Protein AF-A0A7R9W8J2-F1 (afdb_monomer)

Solvent-accessible surface area (backbone atoms only — not comparable to full-atom values): 10456 Å² total; per-residue (Å²): 98,59,66,56,25,46,51,54,30,49,68,62,45,55,100,76,59,58,67,70,60,53,50,55,49,43,51,48,38,52,72,45,57,37,52,52,38,42,35,28,44,70,32,50,86,11,49,34,3,64,68,24,95,75,15,55,94,77,49,44,51,89,66,76,62,33,50,56,48,26,50,46,49,20,50,54,50,25,52,54,49,40,64,76,71,45,79,66,87,65,32,49,33,51,100,87,65,49,71,50,99,61,75,46,85,79,79,80,95,47,70,69,59,51,50,52,50,49,51,53,48,56,60,51,40,51,60,43,46,22,45,50,53,80,52,60,92,42,72,70,41,36,50,52,24,50,51,37,41,52,49,43,53,50,29,19,52,51,20,16,52,52,35,26,52,52,50,21,53,56,41,24,75,74,72,75,48,81,55,85,55,66,67,42,21,50,54,17,20,56,50,23,60,56,107

pLDDT: mean 94.91, std 2.7, range [86.12, 98.38]

InterPro domains:
  IPR024041 Ammonium transporter AmtB-like domain [PF00909] (1-195)
  IPR029020 Ammonium/urea transporter [G3DSA:1.10.3430.10] (1-195)

Structure (mmCIF, N/CA/C/O backbone):
data_AF-A0A7R9W8J2-F1
#
_entry.id   AF-A0A7R9W8J2-F1
#
loop_
_atom_site.group_PDB
_atom_site.id
_atom_site.type_symbol
_atom_site.label_atom_id
_atom_site.label_alt_id
_atom_site.label_comp_id
_atom_site.label_asym_id
_atom_site.label_entity_id
_atom_site.label_seq_id
_atom_site.pdbx_PDB_ins_code
_atom_site.Cartn_x
_atom_site.Cartn_y
_atom_site.Cartn_z
_atom_site.occupancy
_atom_site.B_iso_or_equiv
_atom_site.auth_seq_id
_atom_site.auth_comp_id
_atom_site.auth_asym_id
_atom_site.auth_atom_id
_atom_site.pdbx_PDB_model_num
ATOM 1 N N . PHE A 1 1 ? 9.875 -4.720 -3.178 1.00 90.62 1 PHE A N 1
ATOM 2 C CA . PHE A 1 1 ? 8.628 -5.136 -3.844 1.00 90.62 1 PHE A CA 1
ATOM 3 C C . PHE A 1 1 ? 8.104 -6.456 -3.289 1.00 90.62 1 PHE A C 1
ATOM 5 O O . PHE A 1 1 ? 7.196 -6.378 -2.480 1.00 90.62 1 PHE A O 1
ATOM 12 N N . ALA A 1 2 ? 8.708 -7.623 -3.565 1.00 93.44 2 ALA A N 1
ATOM 13 C CA . ALA A 1 2 ? 8.250 -8.916 -3.008 1.00 93.44 2 ALA A CA 1
ATOM 14 C C . ALA A 1 2 ? 8.054 -8.900 -1.475 1.00 93.44 2 ALA A C 1
ATOM 16 O O . ALA A 1 2 ? 6.981 -9.218 -0.970 1.00 93.44 2 ALA A O 1
ATOM 17 N N . CYS A 1 3 ? 9.069 -8.432 -0.737 1.00 91.69 3 CYS A N 1
ATOM 18 C CA . CYS A 1 3 ? 8.988 -8.288 0.720 1.00 91.69 3 CYS A CA 1
ATOM 19 C C . CYS A 1 3 ? 7.871 -7.317 1.152 1.00 91.69 3 CYS A C 1
ATOM 21 O O . CYS A 1 3 ? 7.126 -7.618 2.080 1.00 91.69 3 CYS A O 1
ATOM 23 N N . ALA A 1 4 ? 7.692 -6.203 0.431 1.00 92.44 4 ALA A N 1
ATOM 24 C CA . ALA A 1 4 ? 6.635 -5.229 0.712 1.00 92.44 4 ALA A CA 1
ATOM 25 C C . ALA A 1 4 ? 5.234 -5.833 0.515 1.00 92.44 4 ALA A C 1
ATOM 27 O O . ALA A 1 4 ? 4.357 -5.648 1.349 1.00 92.44 4 ALA A O 1
ATOM 28 N N . LEU A 1 5 ? 5.035 -6.624 -0.543 1.00 93.62 5 LEU A N 1
ATOM 29 C CA . LEU A 1 5 ? 3.793 -7.368 -0.741 1.00 93.62 5 LEU A CA 1
ATOM 30 C C . LEU A 1 5 ? 3.544 -8.355 0.414 1.00 93.62 5 LEU A C 1
ATOM 32 O O . LEU A 1 5 ? 2.426 -8.445 0.916 1.00 93.62 5 LEU A O 1
ATOM 36 N N . SER A 1 6 ? 4.580 -9.067 0.875 1.00 91.94 6 SER A N 1
ATOM 37 C CA . SER A 1 6 ? 4.429 -10.007 1.995 1.00 91.94 6 SER A CA 1
ATOM 38 C C . SER A 1 6 ? 4.069 -9.312 3.312 1.00 91.94 6 SER A C 1
ATOM 40 O O . SER A 1 6 ? 3.225 -9.810 4.060 1.00 91.94 6 SER A O 1
ATOM 42 N N . SER A 1 7 ? 4.626 -8.123 3.569 1.00 91.94 7 SER A N 1
ATOM 43 C CA . SER A 1 7 ? 4.371 -7.380 4.804 1.00 91.94 7 SER A CA 1
ATOM 44 C C . SER A 1 7 ? 2.971 -6.761 4.869 1.00 91.94 7 SER A C 1
A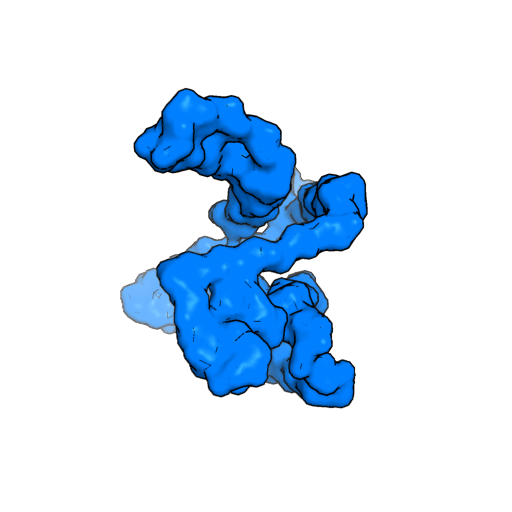TOM 46 O O . SER A 1 7 ? 2.452 -6.601 5.973 1.00 91.94 7 SER A O 1
ATOM 48 N N . ILE A 1 8 ? 2.315 -6.490 3.729 1.00 94.12 8 ILE A N 1
ATOM 49 C CA . ILE A 1 8 ? 0.899 -6.063 3.688 1.00 94.12 8 ILE A CA 1
ATOM 50 C C . ILE A 1 8 ? 0.007 -7.103 4.382 1.00 94.12 8 ILE A C 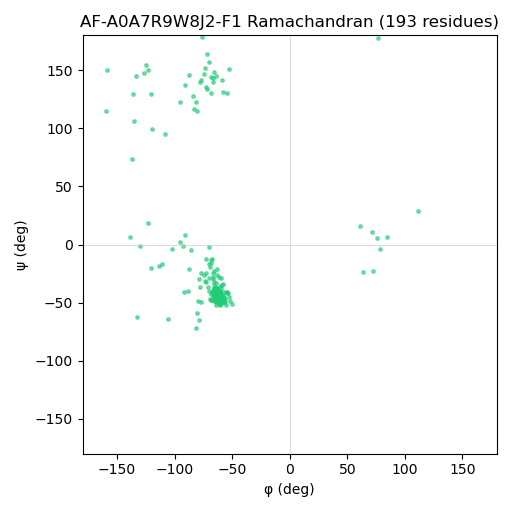1
ATOM 52 O O . ILE A 1 8 ? -0.833 -6.777 5.225 1.00 94.12 8 ILE A O 1
ATOM 56 N N . VAL A 1 9 ? 0.218 -8.383 4.071 1.00 92.06 9 VAL A N 1
ATOM 57 C CA . VAL A 1 9 ? -0.597 -9.469 4.630 1.00 92.06 9 VAL A CA 1
ATOM 58 C C . VAL A 1 9 ? -0.260 -9.724 6.100 1.00 92.06 9 VAL A C 1
ATOM 60 O O . VAL A 1 9 ? -1.159 -10.048 6.876 1.00 92.06 9 VAL A O 1
ATOM 63 N N . ALA A 1 10 ? 0.991 -9.496 6.513 1.00 91.19 10 ALA A N 1
ATOM 64 C CA . ALA A 1 10 ? 1.440 -9.648 7.900 1.00 91.19 10 ALA A CA 1
ATOM 65 C C . ALA A 1 10 ? 0.564 -8.882 8.900 1.00 91.19 10 ALA A C 1
ATOM 67 O O . ALA A 1 10 ? 0.116 -9.452 9.895 1.00 91.19 10 ALA A O 1
ATOM 68 N N . GLY A 1 11 ? 0.276 -7.607 8.617 1.00 88.00 11 GLY A N 1
ATOM 69 C CA . GLY A 1 11 ? -0.548 -6.768 9.494 1.00 88.00 11 GLY A CA 1
ATOM 70 C C . GLY A 1 11 ? -1.997 -7.250 9.596 1.00 88.00 11 GLY A C 1
ATOM 71 O O . GLY A 1 11 ? -2.616 -7.159 10.655 1.00 88.00 11 GLY A O 1
ATOM 72 N N . THR A 1 12 ? -2.520 -7.838 8.519 1.00 90.88 12 THR A N 1
ATOM 73 C CA . THR A 1 12 ? -3.905 -8.329 8.456 1.00 90.88 12 THR A CA 1
ATOM 74 C C . THR A 1 12 ? -4.117 -9.562 9.334 1.00 90.88 12 THR A C 1
ATOM 76 O O . THR A 1 12 ? -5.136 -9.695 10.021 1.00 90.88 12 THR A O 1
ATOM 79 N N . VAL A 1 13 ? -3.128 -10.457 9.344 1.00 92.88 13 VAL A N 1
ATOM 80 C CA . VAL A 1 13 ? -3.182 -11.736 10.066 1.00 92.88 13 VAL A CA 1
ATOM 81 C C . VAL A 1 13 ? -2.537 -11.681 11.454 1.00 92.88 13 VAL A C 1
ATOM 83 O O . VAL A 1 13 ? -2.482 -12.697 12.152 1.00 92.88 13 VAL A O 1
ATOM 86 N N . ALA A 1 14 ? -2.055 -10.504 11.862 1.00 89.94 14 ALA A N 1
ATOM 87 C CA . ALA A 1 14 ? -1.407 -10.286 13.147 1.00 89.94 14 ALA A CA 1
ATOM 88 C C . ALA A 1 14 ? -2.272 -10.771 14.327 1.00 89.94 14 ALA A C 1
ATOM 90 O O . ALA A 1 14 ? -3.507 -10.772 14.261 1.00 89.94 14 ALA A O 1
ATOM 91 N N . GLU A 1 15 ? -1.588 -11.176 15.404 1.00 89.19 15 GLU A N 1
ATOM 92 C CA . GLU A 1 15 ? -2.122 -11.646 16.700 1.00 89.19 15 GLU A CA 1
ATOM 93 C C . GLU A 1 15 ? -2.781 -13.033 16.698 1.00 89.19 15 GLU A C 1
ATOM 95 O O . GLU A 1 15 ? -2.829 -13.673 17.744 1.00 89.19 15 GLU A O 1
ATOM 100 N N . ARG A 1 16 ? -3.258 -13.529 15.549 1.00 91.81 16 ARG A N 1
ATOM 101 C CA . ARG A 1 16 ? -4.026 -14.789 15.484 1.00 91.81 16 ARG A CA 1
ATOM 102 C C . ARG A 1 16 ? -3.553 -15.799 14.436 1.00 91.81 16 ARG A C 1
ATOM 104 O O . ARG A 1 16 ? -4.089 -16.900 14.360 1.00 91.81 16 ARG A O 1
ATOM 111 N N . CYS A 1 17 ? -2.529 -15.467 13.653 1.00 93.00 17 CYS A N 1
ATOM 112 C CA . CYS A 1 17 ? -1.873 -16.410 12.748 1.00 93.00 17 CYS A CA 1
ATOM 113 C C . CYS A 1 17 ? -0.691 -17.113 13.426 1.00 93.00 17 CYS A C 1
ATOM 115 O O . CYS A 1 17 ? 0.129 -16.485 14.097 1.00 93.00 17 CYS A O 1
ATOM 117 N N . LYS A 1 18 ? -0.559 -18.425 13.205 1.00 93.81 18 LYS A N 1
ATOM 118 C CA . LYS A 1 18 ? 0.623 -19.179 13.639 1.00 93.81 18 LYS A CA 1
ATOM 119 C C . LYS A 1 18 ? 1.839 -18.738 12.820 1.00 93.81 18 LYS A C 1
ATOM 121 O O . LYS A 1 18 ? 1.801 -18.788 11.593 1.00 93.81 18 LYS A O 1
ATOM 126 N N . MET A 1 19 ? 2.948 -18.415 13.488 1.00 93.31 19 MET A N 1
ATOM 127 C CA . MET A 1 19 ? 4.183 -17.959 12.828 1.00 93.31 19 MET A CA 1
ATOM 128 C C . MET A 1 19 ? 4.667 -18.923 11.733 1.00 93.31 19 MET A C 1
ATOM 130 O O . MET A 1 19 ? 5.026 -18.494 10.644 1.00 93.31 19 MET A O 1
ATOM 134 N N . GLN A 1 20 ? 4.614 -20.236 11.980 1.00 95.56 20 GLN A N 1
ATOM 135 C CA . GLN A 1 20 ? 5.008 -21.246 10.989 1.00 95.56 20 GLN A CA 1
ATOM 136 C C . GLN A 1 20 ? 4.154 -21.183 9.713 1.00 95.56 20 GLN A C 1
ATOM 138 O O . GLN A 1 20 ? 4.691 -21.268 8.610 1.00 95.56 20 GLN A O 1
ATOM 143 N N . ALA A 1 21 ? 2.839 -20.985 9.852 1.00 92.94 21 ALA A N 1
ATOM 144 C CA . ALA A 1 21 ? 1.939 -20.837 8.712 1.00 92.94 21 ALA A CA 1
ATOM 145 C C . ALA A 1 21 ? 2.242 -19.549 7.935 1.00 92.94 21 ALA A C 1
ATOM 147 O O . ALA A 1 21 ? 2.294 -19.573 6.709 1.00 92.94 21 ALA A O 1
ATOM 148 N N . TYR A 1 22 ? 2.517 -18.450 8.644 1.00 92.56 22 TYR A N 1
ATOM 149 C CA . TYR A 1 22 ? 2.897 -17.180 8.028 1.00 92.56 22 TYR A CA 1
ATOM 150 C C . TYR A 1 22 ? 4.222 -17.270 7.252 1.00 92.56 22 TYR A C 1
ATOM 152 O O . TYR A 1 22 ? 4.321 -16.722 6.154 1.00 92.56 22 TYR A O 1
ATOM 160 N N . LEU A 1 23 ? 5.224 -17.983 7.777 1.00 94.19 23 LEU A N 1
ATOM 161 C CA . LEU A 1 23 ? 6.507 -18.176 7.094 1.00 94.19 23 LEU A CA 1
ATOM 162 C C . LEU A 1 23 ? 6.346 -18.992 5.807 1.00 94.19 23 LEU A C 1
ATOM 164 O O . LEU A 1 23 ? 6.797 -18.546 4.756 1.00 94.19 23 LEU A O 1
ATOM 168 N N . LEU A 1 24 ? 5.647 -20.131 5.863 1.00 94.56 24 LEU A N 1
ATOM 169 C CA . LEU A 1 24 ? 5.368 -20.954 4.678 1.00 94.56 24 LEU A CA 1
ATOM 170 C C . LEU A 1 24 ? 4.581 -20.174 3.621 1.00 94.56 24 LEU A C 1
ATOM 172 O O . LEU A 1 24 ? 4.937 -20.184 2.442 1.00 94.56 24 LEU A O 1
ATOM 176 N N . TYR A 1 25 ? 3.549 -19.452 4.060 1.00 92.56 25 TYR A N 1
ATOM 177 C CA . TYR A 1 25 ? 2.769 -18.565 3.208 1.00 92.56 25 TYR A CA 1
ATOM 178 C C . TYR A 1 25 ? 3.654 -17.508 2.538 1.00 92.56 25 TYR A C 1
ATOM 180 O O . TYR A 1 25 ? 3.612 -17.360 1.322 1.00 92.56 25 TYR A O 1
ATOM 188 N N . SER A 1 26 ? 4.498 -16.814 3.305 1.00 94.25 26 SER A N 1
ATOM 189 C CA . SER A 1 26 ? 5.378 -15.759 2.790 1.00 94.25 26 SER A CA 1
ATOM 190 C C . SER A 1 26 ? 6.406 -16.300 1.796 1.00 94.25 26 SER A C 1
ATOM 192 O O . SER A 1 26 ? 6.676 -15.657 0.784 1.00 94.25 26 SER A O 1
ATOM 194 N N . THR A 1 27 ? 6.950 -17.496 2.037 1.00 95.62 27 THR A N 1
ATOM 195 C CA . THR A 1 27 ? 7.852 -18.167 1.092 1.00 95.62 27 THR A CA 1
ATOM 196 C C . THR A 1 27 ? 7.142 -18.485 -0.220 1.00 95.62 27 THR A C 1
ATOM 198 O O . THR A 1 27 ? 7.670 -18.166 -1.282 1.00 95.62 27 THR A O 1
ATOM 201 N N . PHE A 1 28 ? 5.940 -19.063 -0.170 1.00 95.44 28 PHE A N 1
ATOM 202 C CA . PHE A 1 28 ? 5.167 -19.369 -1.376 1.00 95.44 28 PHE A CA 1
ATOM 203 C C . PHE A 1 28 ? 4.738 -18.099 -2.122 1.00 95.44 28 PHE A C 1
ATOM 205 O O . PHE A 1 28 ? 4.827 -18.012 -3.346 1.00 95.44 28 PHE A O 1
ATOM 212 N N . LEU A 1 29 ? 4.334 -17.078 -1.374 1.00 95.62 29 LEU A N 1
ATOM 213 C CA . LEU A 1 29 ? 3.931 -15.791 -1.908 1.00 95.62 29 LEU A CA 1
ATOM 214 C C . LEU A 1 29 ? 5.074 -15.114 -2.670 1.00 95.62 29 LEU A C 1
ATOM 216 O O . LEU A 1 29 ? 4.905 -14.727 -3.823 1.00 95.62 29 LEU A O 1
ATOM 220 N N . CYS A 1 30 ? 6.248 -15.011 -2.047 1.00 96.19 30 CYS A N 1
ATOM 221 C CA . CYS A 1 30 ? 7.424 -14.389 -2.649 1.00 96.19 30 CYS A CA 1
ATOM 222 C C . CYS A 1 30 ? 8.066 -15.254 -3.743 1.00 96.19 30 CYS A C 1
ATOM 224 O O . CYS A 1 30 ? 8.646 -14.705 -4.675 1.00 96.19 30 CYS A O 1
ATOM 226 N N . GLY A 1 31 ? 7.997 -16.583 -3.621 1.00 96.44 31 GLY A N 1
ATOM 227 C CA . GLY A 1 31 ? 8.648 -17.526 -4.532 1.00 96.44 31 GLY A CA 1
ATOM 228 C C . GLY A 1 31 ? 7.818 -17.912 -5.755 1.00 96.44 31 GLY A C 1
ATOM 229 O O . GLY A 1 31 ? 8.390 -18.349 -6.749 1.00 96.44 31 GLY A O 1
ATOM 230 N N . PHE A 1 32 ? 6.494 -17.747 -5.706 1.00 96.25 32 PHE A N 1
ATOM 231 C CA . PHE A 1 32 ? 5.607 -18.175 -6.787 1.00 96.25 32 PHE A CA 1
ATOM 232 C C . PHE A 1 32 ? 4.583 -17.110 -7.182 1.00 96.25 32 PHE A C 1
ATOM 234 O O . PHE A 1 32 ? 4.625 -16.602 -8.300 1.00 96.25 32 PHE A O 1
ATOM 241 N N . VAL A 1 33 ? 3.698 -16.716 -6.265 1.00 96.44 33 VAL A N 1
ATOM 242 C CA . VAL A 1 33 ? 2.559 -15.839 -6.592 1.00 96.44 33 VAL A CA 1
ATOM 243 C C . VAL A 1 33 ? 3.016 -14.453 -7.059 1.00 96.44 33 VAL A C 1
ATOM 245 O O . VAL A 1 33 ? 2.582 -13.981 -8.108 1.00 96.44 33 VAL A O 1
ATOM 248 N N . TYR A 1 34 ? 3.918 -13.805 -6.316 1.00 97.44 34 TYR A N 1
ATOM 249 C CA . TYR A 1 34 ? 4.439 -12.490 -6.685 1.00 97.44 34 TYR A CA 1
ATOM 250 C C . TYR A 1 34 ? 5.239 -12.519 -7.997 1.00 97.44 34 TYR A C 1
ATOM 252 O O . TYR A 1 34 ? 4.976 -11.664 -8.836 1.00 97.44 34 TYR A O 1
ATOM 260 N N . PRO A 1 35 ? 6.159 -13.475 -8.243 1.00 97.69 35 PRO A N 1
ATOM 261 C CA . PRO A 1 35 ? 6.815 -13.601 -9.543 1.00 97.69 35 PRO A CA 1
ATOM 262 C C . PRO A 1 35 ? 5.843 -13.720 -10.720 1.00 97.69 35 PRO A C 1
ATOM 264 O O . PRO A 1 35 ? 6.069 -13.074 -11.739 1.00 97.69 35 PRO A O 1
ATOM 267 N N . VAL A 1 36 ? 4.746 -14.475 -10.580 1.00 97.62 36 VAL A N 1
ATOM 268 C CA . VAL A 1 36 ? 3.706 -14.572 -11.620 1.00 97.62 36 VAL A CA 1
ATOM 269 C C . VAL A 1 36 ? 3.015 -13.222 -11.832 1.00 97.62 36 VAL A C 1
ATOM 271 O O . VAL A 1 36 ? 2.889 -12.772 -12.971 1.00 97.62 36 VAL A O 1
ATOM 274 N N . ALA A 1 37 ? 2.617 -12.538 -10.756 1.00 97.44 37 ALA A N 1
ATOM 275 C CA . ALA A 1 37 ? 1.996 -11.216 -10.849 1.00 97.44 37 ALA A CA 1
ATOM 276 C C . ALA A 1 37 ? 2.947 -10.177 -11.474 1.00 97.44 37 ALA A C 1
ATOM 278 O O . ALA A 1 37 ? 2.585 -9.491 -12.427 1.00 97.44 37 ALA A O 1
ATOM 279 N N . ALA A 1 38 ? 4.190 -10.103 -10.995 1.00 97.38 38 ALA A N 1
ATOM 280 C CA . ALA A 1 38 ? 5.215 -9.202 -11.510 1.00 97.38 38 ALA A CA 1
ATOM 281 C C . ALA A 1 38 ? 5.536 -9.484 -12.985 1.00 97.38 38 ALA A C 1
ATOM 283 O O . ALA A 1 38 ? 5.648 -8.550 -13.775 1.00 97.38 38 ALA A O 1
ATOM 284 N N . HIS A 1 39 ? 5.637 -10.758 -13.378 1.00 97.44 39 HIS A N 1
ATOM 285 C CA . HIS A 1 39 ? 5.843 -11.144 -14.775 1.00 97.44 39 HIS A CA 1
ATOM 286 C C . HIS A 1 39 ? 4.685 -10.680 -15.659 1.00 97.44 39 HIS A C 1
ATOM 288 O O . HIS A 1 39 ? 4.924 -10.073 -16.698 1.00 97.44 39 HIS A O 1
ATOM 294 N N . SER A 1 40 ? 3.447 -10.875 -15.204 1.00 97.44 40 SER A N 1
ATOM 295 C CA . SER A 1 40 ? 2.239 -10.512 -15.952 1.00 97.44 40 SER A CA 1
ATOM 296 C C . SER A 1 40 ? 2.186 -9.023 -16.310 1.00 97.44 40 SER A C 1
ATOM 298 O O . SER A 1 40 ? 1.805 -8.695 -17.432 1.00 97.44 40 SER A O 1
ATOM 300 N N . PHE A 1 41 ? 2.586 -8.145 -15.381 1.00 97.25 41 PHE A N 1
ATOM 301 C CA . PHE A 1 41 ? 2.553 -6.686 -15.548 1.00 97.25 41 PHE A CA 1
ATOM 302 C C . PHE A 1 41 ? 3.821 -6.101 -16.183 1.00 97.25 41 PHE A C 1
ATOM 304 O O . PHE A 1 41 ? 3.724 -5.183 -16.992 1.00 97.25 41 PHE A O 1
ATOM 311 N N . TRP A 1 42 ? 5.008 -6.590 -15.812 1.00 96.94 42 TRP A N 1
ATOM 312 C CA . TRP A 1 42 ? 6.267 -5.898 -16.120 1.00 96.94 42 TRP A CA 1
ATOM 313 C C . TRP A 1 42 ? 7.188 -6.618 -17.095 1.00 96.94 42 TRP A C 1
ATOM 315 O O . TRP A 1 42 ? 8.082 -5.982 -17.655 1.00 96.94 42 TRP A O 1
ATOM 325 N N . ALA A 1 43 ? 7.022 -7.923 -17.319 1.00 96.38 43 ALA A N 1
ATOM 326 C CA . ALA A 1 43 ? 7.830 -8.604 -18.323 1.00 96.38 43 ALA A CA 1
ATOM 327 C C . ALA A 1 43 ? 7.349 -8.224 -19.728 1.00 96.38 43 ALA A C 1
ATOM 329 O O . ALA A 1 43 ? 6.154 -8.055 -19.949 1.00 96.38 43 ALA A O 1
ATOM 330 N N . TYR A 1 44 ? 8.250 -8.141 -20.707 1.00 95.44 44 TYR A N 1
ATOM 331 C CA . TYR A 1 44 ? 7.863 -7.866 -22.098 1.00 95.44 44 TYR A CA 1
ATOM 332 C C . TYR A 1 44 ? 6.883 -8.910 -22.645 1.00 95.44 44 TYR A C 1
ATOM 334 O O . TYR A 1 44 ? 5.978 -8.577 -23.388 1.00 95.44 44 TYR A O 1
ATOM 342 N N . GLN A 1 45 ? 7.018 -10.164 -22.226 1.00 95.69 45 GLN A N 1
ATOM 343 C CA . GLN A 1 45 ? 6.119 -11.262 -22.577 1.00 95.69 45 GLN A CA 1
ATOM 344 C C . GLN A 1 45 ? 4.960 -11.457 -21.578 1.00 95.69 45 GLN A C 1
ATOM 346 O O . GLN A 1 45 ? 4.262 -12.468 -21.628 1.00 95.69 45 GLN A O 1
ATOM 351 N N . GLY A 1 46 ? 4.784 -10.536 -20.626 1.00 97.06 46 GLY A N 1
ATOM 352 C CA . GLY A 1 46 ? 3.676 -10.550 -19.675 1.00 97.06 46 GL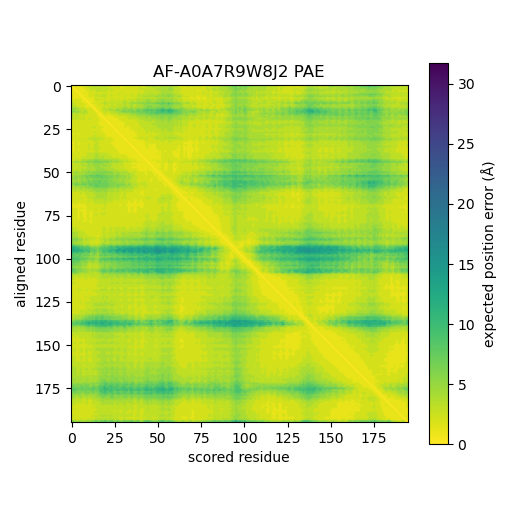Y A CA 1
ATOM 353 C C . GLY A 1 46 ? 2.367 -10.194 -20.369 1.00 97.06 46 GLY A C 1
ATOM 354 O O . GLY A 1 46 ? 2.311 -9.242 -21.143 1.00 97.06 46 GLY A O 1
ATOM 355 N N . PHE A 1 47 ? 1.294 -10.939 -20.116 1.00 96.56 47 PHE A N 1
ATOM 356 C CA . PHE A 1 47 ? 0.030 -10.748 -20.838 1.00 96.56 47 PHE A CA 1
ATOM 357 C C . PHE A 1 47 ? -0.682 -9.419 -20.522 1.00 96.56 47 PHE A C 1
ATOM 359 O O . PHE A 1 47 ? -1.554 -9.027 -21.283 1.00 96.56 47 PHE A O 1
ATOM 366 N N . LEU A 1 48 ? -0.329 -8.709 -19.444 1.00 97.00 48 LEU A N 1
ATOM 367 C CA . LEU A 1 48 ? -0.838 -7.359 -19.146 1.00 97.00 48 LEU A CA 1
ATOM 368 C C . LEU A 1 48 ? 0.173 -6.264 -19.489 1.00 97.00 48 LEU A C 1
ATOM 370 O O . LEU A 1 48 ? -0.130 -5.087 -19.329 1.00 97.00 48 LEU A O 1
ATOM 374 N N . SER A 1 49 ? 1.378 -6.621 -19.921 1.00 96.94 49 SER A N 1
ATOM 375 C CA . SER A 1 49 ? 2.456 -5.659 -20.098 1.00 96.94 49 SER A CA 1
ATOM 376 C C . SER A 1 49 ? 2.227 -4.766 -21.319 1.00 96.94 49 SER A C 1
ATOM 378 O O . SER A 1 49 ? 1.936 -5.278 -22.401 1.00 96.94 49 SER A O 1
ATOM 380 N N . PRO A 1 50 ? 2.440 -3.441 -21.210 1.00 94.88 50 PRO A N 1
ATOM 381 C CA . PRO A 1 50 ? 2.428 -2.537 -22.360 1.00 94.88 50 PRO A CA 1
ATOM 382 C C . PRO A 1 50 ? 3.605 -2.775 -23.313 1.00 94.88 50 PRO A C 1
ATOM 384 O O . PRO A 1 50 ? 3.599 -2.253 -24.423 1.00 94.88 50 PRO A O 1
ATOM 387 N N . GLY A 1 51 ? 4.611 -3.553 -22.896 1.00 94.00 51 GLY A N 1
ATOM 388 C CA . GLY A 1 51 ? 5.711 -3.994 -23.753 1.00 94.00 51 GLY A CA 1
ATOM 389 C C . GLY A 1 51 ? 5.419 -5.271 -24.548 1.00 94.00 51 GLY A C 1
ATOM 390 O O . GLY A 1 51 ? 6.269 -5.673 -25.342 1.00 94.00 51 GLY A O 1
ATOM 391 N N . ASN A 1 52 ? 4.272 -5.923 -24.331 1.00 96.38 52 ASN A N 1
ATOM 392 C CA . ASN A 1 52 ? 3.896 -7.132 -25.060 1.00 96.38 52 ASN A CA 1
ATOM 393 C C . ASN A 1 52 ? 3.403 -6.793 -26.471 1.00 96.38 52 ASN A C 1
ATOM 395 O O . ASN A 1 52 ? 2.716 -5.797 -26.674 1.00 96.38 52 ASN A O 1
ATOM 399 N N . ALA A 1 53 ? 3.765 -7.631 -27.444 1.00 95.50 53 ALA A N 1
ATOM 400 C CA . ALA A 1 53 ? 3.317 -7.507 -28.827 1.00 95.50 53 ALA A CA 1
ATOM 401 C C . ALA A 1 53 ? 1.824 -7.842 -28.999 1.00 95.50 53 ALA A C 1
ATOM 403 O O . ALA A 1 53 ? 1.188 -7.304 -29.900 1.00 95.50 53 ALA A O 1
ATOM 404 N N . ASP A 1 54 ? 1.282 -8.710 -28.140 1.00 95.38 54 ASP A N 1
ATOM 405 C CA . ASP A 1 54 ? -0.132 -9.101 -28.120 1.00 95.38 54 ASP A CA 1
ATOM 406 C C . ASP A 1 54 ? -0.638 -9.140 -26.664 1.00 95.38 54 ASP A C 1
ATOM 408 O O . ASP A 1 54 ? -0.736 -10.208 -26.049 1.00 95.38 54 ASP A O 1
ATOM 412 N N . PRO A 1 55 ? -0.848 -7.967 -26.035 1.00 96.06 55 PRO A N 1
ATOM 413 C CA . PRO A 1 55 ? -1.357 -7.899 -24.674 1.00 96.06 55 PRO A CA 1
ATOM 414 C C . PRO A 1 55 ? -2.824 -8.340 -24.626 1.00 96.06 55 PRO A C 1
ATOM 416 O O . PRO A 1 55 ? -3.574 -8.243 -25.598 1.00 96.06 55 PRO A O 1
ATOM 419 N N . LEU A 1 56 ? -3.267 -8.782 -23.453 1.00 94.56 56 LEU A N 1
ATOM 420 C CA . LEU A 1 56 ? -4.648 -9.168 -23.201 1.00 94.56 56 LEU A CA 1
ATOM 421 C C . LEU A 1 56 ? -5.600 -8.020 -23.577 1.00 94.56 56 LEU A C 1
ATOM 423 O O . LEU A 1 56 ? -5.407 -6.878 -23.173 1.00 94.56 56 LEU A O 1
ATOM 427 N N . PHE A 1 57 ? -6.634 -8.334 -24.359 1.00 95.06 57 PHE A N 1
ATOM 428 C CA . PHE A 1 57 ? -7.580 -7.357 -24.922 1.00 95.06 57 PHE A CA 1
ATOM 429 C C . PHE A 1 57 ? -6.955 -6.302 -25.856 1.00 95.06 57 PHE A C 1
ATOM 431 O O . PHE A 1 57 ? -7.593 -5.292 -26.148 1.00 95.06 57 PHE A O 1
ATOM 438 N N . GLY A 1 58 ? -5.729 -6.518 -26.339 1.00 94.50 58 GLY A N 1
ATOM 439 C CA . GLY A 1 58 ? -5.023 -5.589 -27.221 1.00 94.50 58 GLY A CA 1
ATOM 440 C C . GLY A 1 58 ? -4.546 -4.304 -26.535 1.00 94.50 58 GLY A C 1
ATOM 441 O O . GLY A 1 58 ? -4.127 -3.376 -27.224 1.00 94.50 58 GLY A O 1
ATOM 442 N N . VAL A 1 59 ? -4.594 -4.225 -25.196 1.00 94.94 59 VAL A N 1
ATOM 443 C CA . VAL A 1 59 ? -4.170 -3.049 -24.418 1.00 94.94 59 VAL A CA 1
ATOM 444 C C . VAL A 1 59 ? -3.338 -3.472 -23.208 1.00 94.94 59 VAL A C 1
ATOM 446 O O . VAL A 1 59 ? -3.754 -4.314 -22.419 1.00 94.94 59 VAL A O 1
ATOM 449 N N . GLY A 1 60 ? -2.167 -2.855 -23.029 1.00 95.12 60 GLY A N 1
ATOM 450 C CA . GLY A 1 60 ? -1.319 -3.082 -21.857 1.00 95.12 60 GLY A CA 1
ATOM 451 C C . GLY A 1 60 ? -1.656 -2.173 -20.671 1.00 95.12 60 GLY A C 1
ATOM 452 O O . GLY A 1 60 ? -2.000 -1.003 -20.838 1.00 95.12 60 GLY A O 1
ATOM 453 N N . ALA A 1 61 ? -1.507 -2.703 -19.461 1.00 95.38 61 ALA A N 1
ATOM 454 C CA . ALA A 1 61 ? -1.676 -1.993 -18.202 1.00 95.38 61 ALA A CA 1
ATOM 455 C C . ALA A 1 61 ? -0.393 -1.238 -17.825 1.00 95.38 61 ALA A C 1
ATOM 457 O O . ALA A 1 61 ? 0.651 -1.837 -17.571 1.00 95.38 61 ALA A O 1
ATOM 458 N N . VAL A 1 62 ? -0.467 0.091 -17.754 1.00 94.81 62 VAL A N 1
ATOM 459 C CA . VAL A 1 62 ? 0.667 0.914 -17.318 1.00 94.81 62 VAL A CA 1
ATOM 460 C C . VAL A 1 62 ? 0.748 0.900 -15.798 1.00 94.81 62 VAL A C 1
ATOM 462 O O . VAL A 1 62 ? -0.123 1.437 -15.120 1.00 94.81 62 VAL A O 1
ATOM 465 N N . ASP A 1 63 ? 1.826 0.325 -15.276 1.00 96.19 63 ASP A N 1
ATOM 466 C CA . ASP A 1 63 ? 2.116 0.312 -13.848 1.00 96.19 63 ASP A CA 1
ATOM 467 C C . ASP A 1 63 ? 3.586 0.662 -13.606 1.00 96.19 63 ASP A C 1
ATOM 469 O O . ASP A 1 63 ? 4.482 -0.139 -13.884 1.00 96.19 63 ASP A O 1
ATOM 473 N N . LEU A 1 64 ? 3.830 1.879 -13.110 1.00 95.00 64 LEU A N 1
ATOM 474 C CA . LEU A 1 64 ? 5.180 2.393 -12.886 1.00 95.00 64 LEU A CA 1
ATOM 475 C C . LEU A 1 64 ? 5.886 1.654 -11.749 1.00 95.00 64 LEU A C 1
ATOM 477 O O . LEU A 1 64 ? 7.051 1.309 -11.902 1.00 95.00 64 LEU A O 1
ATOM 481 N N . ALA A 1 65 ? 5.212 1.475 -10.612 1.00 96.44 65 ALA A N 1
ATOM 482 C CA . ALA A 1 65 ? 5.861 1.136 -9.347 1.00 96.44 65 ALA A CA 1
ATOM 483 C C . ALA A 1 65 ? 5.115 0.079 -8.521 1.00 96.44 65 ALA A C 1
ATOM 485 O O . ALA A 1 65 ? 5.534 -0.229 -7.420 1.00 96.44 65 ALA A O 1
ATOM 486 N N . GLY A 1 66 ? 4.058 -0.547 -9.023 1.00 96.25 66 GLY A N 1
ATOM 487 C CA . GLY A 1 66 ? 3.510 -1.779 -8.453 1.00 96.25 66 GLY A CA 1
ATOM 488 C C . GLY A 1 66 ? 2.145 -1.646 -7.805 1.00 96.25 66 GLY A C 1
ATOM 489 O O . GLY A 1 66 ? 1.831 -2.432 -6.906 1.00 96.25 66 GLY A O 1
ATOM 490 N N . SER A 1 67 ? 1.306 -0.715 -8.251 1.00 95.88 67 SER A N 1
ATOM 491 C CA . SER A 1 67 ? -0.073 -0.611 -7.761 1.00 95.88 67 SER A CA 1
ATOM 492 C C . SER A 1 67 ? -0.855 -1.914 -8.003 1.00 95.88 67 SER A C 1
ATOM 494 O O . SER A 1 67 ? -1.617 -2.338 -7.138 1.00 95.88 67 SER A O 1
ATOM 496 N N . GLY A 1 68 ? -0.603 -2.623 -9.106 1.00 96.06 68 GLY A N 1
ATOM 497 C CA . GLY A 1 68 ? -1.136 -3.953 -9.417 1.00 96.06 68 GLY A CA 1
ATOM 498 C C . GLY A 1 68 ? -0.384 -5.115 -8.741 1.00 96.06 68 GLY A C 1
ATOM 499 O O . GLY A 1 68 ? -0.911 -5.755 -7.819 1.00 96.06 68 GLY A O 1
ATOM 500 N N . PRO A 1 69 ? 0.851 -5.431 -9.171 1.00 96.56 69 PRO A N 1
ATOM 501 C CA . PRO A 1 69 ? 1.567 -6.629 -8.743 1.00 96.56 69 PRO A CA 1
ATOM 502 C C . PRO A 1 69 ? 2.033 -6.586 -7.280 1.00 96.56 69 PRO A C 1
ATOM 504 O O . PRO A 1 69 ? 2.336 -7.641 -6.728 1.00 96.56 69 PRO A O 1
ATOM 507 N N . VAL A 1 70 ? 2.084 -5.414 -6.626 1.00 97.31 70 VAL A N 1
ATOM 508 C CA . VAL A 1 70 ? 2.392 -5.301 -5.188 1.00 97.31 70 VAL A CA 1
ATOM 509 C C . VAL A 1 70 ? 1.142 -4.989 -4.374 1.00 97.31 70 VAL A C 1
ATOM 511 O O . VAL A 1 70 ? 0.739 -5.800 -3.540 1.00 97.31 70 VAL A O 1
ATOM 514 N N . HIS A 1 71 ? 0.524 -3.828 -4.582 1.00 97.38 71 HIS A N 1
ATOM 515 C CA . HIS A 1 71 ? -0.481 -3.325 -3.643 1.00 97.38 71 HIS A CA 1
ATOM 516 C C . HIS A 1 71 ? -1.853 -3.976 -3.819 1.00 97.38 71 HIS A C 1
ATOM 518 O O . HIS A 1 71 ? -2.412 -4.469 -2.841 1.00 97.38 71 HIS A O 1
ATOM 524 N N . MET A 1 72 ? -2.372 -4.059 -5.045 1.00 96.88 72 MET A N 1
ATOM 525 C CA . MET A 1 72 ? -3.636 -4.740 -5.338 1.00 96.88 72 MET A CA 1
ATOM 526 C C . MET A 1 72 ? -3.532 -6.231 -5.016 1.00 96.88 72 MET A C 1
ATOM 528 O O . MET A 1 72 ? -4.381 -6.766 -4.306 1.00 96.88 72 MET A O 1
ATOM 532 N N . THR A 1 73 ? -2.460 -6.890 -5.466 1.00 97.06 73 THR A N 1
ATOM 533 C CA . THR A 1 73 ? -2.224 -8.312 -5.170 1.00 97.06 73 THR A CA 1
ATOM 534 C C . THR A 1 73 ? -2.139 -8.548 -3.658 1.00 97.06 73 THR A C 1
ATOM 536 O O . THR A 1 73 ? -2.833 -9.415 -3.129 1.00 97.06 73 THR A O 1
ATOM 539 N N . GLY A 1 74 ? -1.356 -7.739 -2.935 1.00 96.62 74 GLY A N 1
ATOM 540 C CA . GLY A 1 74 ? -1.259 -7.811 -1.477 1.00 96.62 74 GLY A CA 1
ATOM 541 C C . GLY A 1 74 ? -2.588 -7.540 -0.765 1.00 96.62 74 GLY A C 1
ATOM 542 O O . GLY A 1 74 ? -2.920 -8.247 0.181 1.00 96.62 74 GLY A O 1
ATOM 543 N N . GLY A 1 75 ? -3.373 -6.566 -1.232 1.00 96.19 75 GLY A N 1
ATOM 544 C CA . GLY A 1 75 ? -4.672 -6.205 -0.661 1.00 96.19 75 GLY A CA 1
ATOM 545 C C . GLY A 1 75 ? -5.746 -7.276 -0.865 1.00 96.19 75 GLY A C 1
ATOM 546 O O . GLY A 1 75 ? -6.461 -7.620 0.075 1.00 96.19 75 GLY A O 1
ATOM 547 N N . VAL A 1 76 ? -5.820 -7.872 -2.059 1.00 97.00 76 VAL A N 1
ATOM 548 C CA . VAL A 1 76 ? -6.734 -8.993 -2.338 1.00 97.00 76 VAL A CA 1
ATOM 549 C C . VAL A 1 76 ? -6.362 -10.203 -1.483 1.00 97.00 76 VAL A C 1
ATOM 551 O O . VAL A 1 76 ? -7.231 -10.820 -0.870 1.00 97.00 76 VAL A O 1
ATOM 554 N N . LEU A 1 77 ? -5.071 -10.519 -1.376 1.00 95.75 77 LEU A N 1
ATOM 555 C CA . LEU A 1 77 ? -4.607 -11.610 -0.520 1.00 95.75 77 LEU A CA 1
ATOM 556 C C . LEU A 1 77 ? -4.864 -11.340 0.963 1.00 95.75 77 LEU A C 1
ATOM 558 O O . LEU A 1 77 ? -5.278 -12.248 1.678 1.00 95.75 77 LEU A O 1
ATOM 562 N N . ALA A 1 78 ? -4.668 -10.104 1.424 1.00 95.56 78 ALA A N 1
ATOM 563 C CA . ALA A 1 78 ? -5.025 -9.694 2.776 1.00 95.56 78 ALA A CA 1
ATOM 564 C C . ALA A 1 78 ? -6.517 -9.932 3.052 1.00 95.56 78 ALA A C 1
ATOM 566 O O . ALA A 1 78 ? -6.856 -10.525 4.075 1.00 95.56 78 ALA A O 1
ATOM 567 N N . LEU A 1 79 ? -7.404 -9.563 2.121 1.00 96.06 79 LEU A N 1
ATOM 568 C CA . LEU A 1 79 ? -8.840 -9.822 2.241 1.00 96.06 79 LEU A CA 1
ATOM 569 C C . LEU A 1 79 ? -9.150 -11.324 2.314 1.00 96.06 79 LEU A C 1
ATOM 571 O O . LEU A 1 79 ? -9.843 -11.761 3.232 1.00 96.06 79 LEU A O 1
ATOM 575 N N . VAL A 1 80 ? -8.610 -12.124 1.389 1.00 95.50 80 VAL A N 1
ATOM 576 C CA . VAL A 1 80 ? -8.806 -13.585 1.379 1.00 95.50 80 VAL A CA 1
ATOM 577 C C . VAL A 1 80 ? -8.327 -14.206 2.694 1.00 95.50 80 VAL A C 1
ATOM 579 O O . VAL A 1 80 ? -9.037 -15.005 3.302 1.00 95.50 80 VAL A O 1
ATOM 582 N N . MET A 1 81 ? -7.158 -13.794 3.187 1.00 92.75 81 MET A N 1
ATOM 583 C CA . MET A 1 81 ? -6.618 -14.268 4.459 1.00 92.75 81 MET A CA 1
ATOM 584 C C . MET A 1 81 ? -7.464 -13.829 5.657 1.00 92.75 81 MET A C 1
ATOM 586 O O . MET A 1 81 ? -7.639 -14.616 6.584 1.00 92.75 81 MET A O 1
ATOM 590 N N . ALA A 1 82 ? -8.018 -12.614 5.650 1.00 93.81 82 ALA A N 1
ATOM 591 C CA . ALA A 1 82 ? -8.918 -12.148 6.702 1.00 93.81 82 ALA A CA 1
ATOM 592 C C . ALA A 1 82 ? -10.208 -12.982 6.766 1.00 93.81 82 ALA A C 1
ATOM 594 O O . ALA A 1 82 ? -10.674 -13.285 7.864 1.00 93.81 82 ALA A O 1
ATOM 595 N N . VAL A 1 83 ? -10.748 -13.391 5.611 1.00 94.44 83 VAL A N 1
ATOM 596 C CA . VAL A 1 83 ? -11.925 -14.271 5.524 1.00 94.44 83 VAL A CA 1
ATOM 597 C C . VAL A 1 83 ? -11.601 -15.677 6.030 1.00 94.44 83 VAL A C 1
ATOM 599 O O . VAL A 1 83 ? -12.336 -16.202 6.860 1.00 94.44 83 VAL A O 1
ATOM 602 N N . ILE A 1 84 ? -10.491 -16.274 5.581 1.00 93.75 84 ILE A N 1
ATOM 603 C CA . ILE A 1 84 ? -10.091 -17.637 5.979 1.00 93.75 84 ILE A CA 1
ATOM 604 C C . ILE A 1 84 ? -9.768 -17.714 7.475 1.00 93.75 84 ILE A C 1
ATOM 606 O O . ILE A 1 84 ? -10.159 -18.665 8.147 1.00 93.75 84 ILE A O 1
ATOM 610 N N . LEU A 1 85 ? -9.029 -16.732 7.996 1.00 93.75 85 LEU A N 1
ATOM 611 C CA . LEU A 1 85 ? -8.594 -16.714 9.393 1.00 93.75 85 LEU A CA 1
ATOM 612 C C . LEU A 1 85 ? -9.720 -16.301 10.349 1.00 93.75 85 LEU A C 1
ATOM 614 O O . LEU A 1 85 ? -9.672 -16.627 11.533 1.00 93.75 85 LEU A O 1
ATOM 618 N N . GLY A 1 86 ? -10.709 -15.566 9.841 1.00 92.19 86 GLY A N 1
ATOM 619 C CA . GLY A 1 86 ? -11.796 -15.009 10.627 1.00 92.19 86 GLY A CA 1
ATOM 620 C C . GLY A 1 86 ? -11.395 -13.765 11.433 1.00 92.19 86 GLY A C 1
ATOM 621 O O . GLY A 1 86 ? -10.241 -13.307 11.402 1.00 92.19 86 GLY A O 1
ATOM 622 N N . PRO A 1 87 ? -12.362 -13.165 12.145 1.00 92.25 87 PRO A N 1
ATOM 623 C CA . PRO A 1 87 ? -12.149 -11.942 12.906 1.00 92.25 87 PRO A CA 1
ATOM 624 C C . PRO A 1 87 ? -11.310 -12.155 14.172 1.00 92.25 87 PRO A C 1
ATOM 626 O O . PRO A 1 87 ? -11.155 -13.269 14.667 1.00 92.25 87 PRO A O 1
ATOM 629 N N . ARG A 1 88 ? -10.788 -11.058 14.735 1.00 92.06 88 ARG A N 1
ATOM 630 C CA . ARG A 1 88 ? -10.206 -11.076 16.087 1.00 92.06 88 ARG A CA 1
ATOM 631 C C . ARG A 1 88 ? -11.300 -11.347 17.124 1.00 92.06 88 ARG A C 1
ATOM 633 O O . ARG A 1 88 ? -12.419 -10.844 16.989 1.00 92.06 88 ARG A O 1
ATOM 640 N N . MET A 1 89 ? -10.955 -12.100 18.168 1.00 90.38 89 MET A N 1
ATOM 641 C CA . MET A 1 89 ? -11.849 -12.310 19.310 1.00 90.38 89 MET A CA 1
ATOM 642 C C . MET A 1 89 ? -12.211 -10.966 19.953 1.00 90.38 89 MET A C 1
ATOM 644 O O . MET A 1 89 ? -11.380 -10.062 20.011 1.00 90.38 89 MET A O 1
ATOM 648 N N . GLY A 1 90 ? -13.464 -10.822 20.387 1.00 90.31 90 GLY A N 1
ATOM 649 C CA . GLY A 1 90 ? -13.965 -9.596 21.012 1.00 90.31 90 GLY A CA 1
ATOM 650 C C . GLY A 1 90 ? -14.305 -8.444 20.056 1.00 90.31 90 GLY A C 1
ATOM 651 O O . GLY A 1 90 ? -14.827 -7.439 20.525 1.00 90.31 90 GLY A O 1
ATOM 652 N N . ARG A 1 91 ? -14.072 -8.570 18.735 1.00 93.06 91 ARG A N 1
ATOM 653 C CA . ARG A 1 91 ? -14.460 -7.534 17.750 1.00 93.06 91 ARG A CA 1
ATOM 654 C C . ARG A 1 91 ? -15.955 -7.556 17.431 1.00 93.06 91 ARG A C 1
ATOM 656 O O . ARG A 1 91 ? -16.586 -6.506 17.436 1.00 93.06 91 ARG A O 1
ATOM 663 N N . PHE A 1 92 ? -16.498 -8.734 17.121 1.00 94.94 92 PHE A N 1
ATOM 664 C CA . PHE A 1 92 ? -17.876 -8.883 16.623 1.00 94.94 92 PHE A CA 1
ATOM 665 C C . PHE A 1 92 ? -18.770 -9.763 17.496 1.00 94.94 92 PHE A C 1
ATOM 667 O O . PHE A 1 92 ? -19.982 -9.642 17.389 1.00 94.94 92 PHE A O 1
ATOM 674 N N . TYR A 1 93 ? -18.191 -10.625 18.334 1.00 94.19 93 TYR A N 1
ATOM 675 C CA . TYR A 1 93 ? -18.926 -11.583 19.160 1.00 94.19 93 TYR A CA 1
ATOM 676 C C . TYR A 1 93 ? -18.528 -11.448 20.632 1.00 94.19 93 TYR A C 1
ATOM 678 O O . TYR A 1 93 ? -17.370 -11.122 20.934 1.00 94.19 93 TYR A O 1
ATOM 686 N N . ASP A 1 94 ? -19.484 -11.697 21.522 1.00 89.94 94 ASP A N 1
ATOM 687 C CA . ASP A 1 94 ? -19.279 -11.798 22.963 1.00 89.94 94 ASP A CA 1
ATOM 688 C C . ASP A 1 94 ? -18.631 -13.132 23.375 1.00 89.94 94 ASP A C 1
ATOM 690 O O . ASP A 1 94 ? -18.329 -13.991 22.541 1.00 89.94 94 ASP A O 1
ATOM 694 N N . GLU A 1 95 ? -18.382 -13.301 24.675 1.00 86.81 95 GLU A N 1
ATOM 695 C CA . GLU A 1 95 ? -17.762 -14.514 25.232 1.00 86.81 95 GLU A CA 1
ATOM 696 C C . GLU A 1 95 ? -18.620 -15.777 25.035 1.00 86.81 95 GLU A C 1
ATOM 698 O O . GLU A 1 95 ? -18.088 -16.886 25.034 1.00 86.81 95 GLU A O 1
ATOM 703 N N . ASN A 1 96 ? -19.929 -15.612 24.820 1.00 88.50 96 ASN A N 1
ATOM 704 C CA . ASN A 1 96 ? -20.880 -16.692 24.566 1.00 88.50 96 ASN A CA 1
ATOM 705 C C . ASN A 1 96 ? -21.077 -16.962 23.061 1.00 88.50 96 ASN A C 1
ATOM 707 O O . ASN A 1 96 ? -21.825 -17.869 22.693 1.00 88.50 96 ASN A O 1
ATOM 711 N N . GLY A 1 97 ? -20.414 -16.197 22.186 1.00 88.50 97 GLY A N 1
ATOM 712 C CA . GLY A 1 97 ? -20.518 -16.300 20.731 1.00 88.50 97 GLY A CA 1
ATOM 713 C C . GLY A 1 97 ? -21.697 -15.540 20.113 1.00 88.50 97 GLY A C 1
ATOM 714 O O . GLY A 1 97 ? -21.923 -15.667 18.909 1.00 88.50 97 GLY A O 1
ATOM 715 N N . ALA A 1 98 ? -22.441 -14.749 20.889 1.00 91.69 98 ALA A N 1
ATOM 716 C CA . ALA A 1 98 ? -23.510 -13.905 20.365 1.00 91.69 98 ALA A CA 1
ATOM 717 C C . ALA A 1 98 ? -22.925 -12.646 19.698 1.00 91.69 98 ALA A C 1
ATOM 719 O O . ALA A 1 98 ? -21.952 -12.083 20.205 1.00 91.69 98 ALA A O 1
ATOM 720 N N . PRO A 1 99 ? -23.466 -12.191 18.553 1.00 93.56 99 PRO A N 1
ATOM 721 C CA . PRO A 1 99 ? -22.982 -10.985 17.893 1.00 93.56 99 PRO A CA 1
ATOM 722 C C . PRO A 1 99 ? -23.302 -9.731 18.719 1.00 93.56 99 PRO A C 1
ATOM 724 O O . PRO A 1 99 ? -24.369 -9.639 19.322 1.00 93.56 99 PRO A O 1
ATOM 727 N N . TYR A 1 100 ? -22.399 -8.750 18.716 1.00 91.38 100 TYR A N 1
ATOM 728 C CA . TYR A 1 100 ? -22.695 -7.412 19.232 1.00 91.38 100 TYR A CA 1
ATOM 729 C C . TYR A 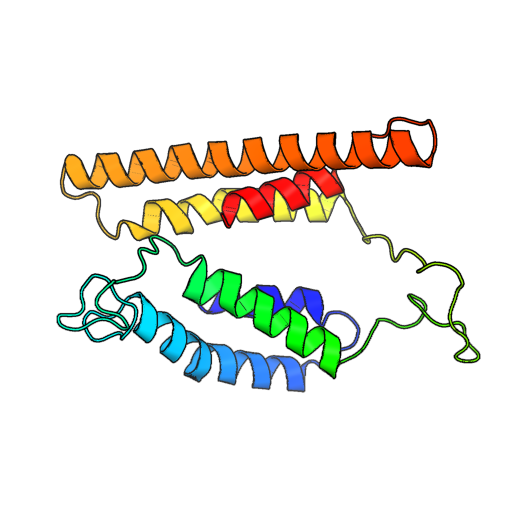1 100 ? -23.606 -6.638 18.271 1.00 91.38 100 TYR A C 1
ATOM 731 O O . TYR A 1 100 ? -23.519 -6.826 17.056 1.00 91.38 100 TYR A O 1
ATOM 739 N N . ASP A 1 101 ? -24.402 -5.709 18.809 1.00 91.12 101 ASP A N 1
ATOM 740 C CA . ASP A 1 101 ? -25.201 -4.769 18.006 1.00 91.12 101 ASP A CA 1
ATOM 741 C C . ASP A 1 101 ? -24.311 -3.888 17.113 1.00 91.12 101 ASP A C 1
ATOM 743 O O . ASP A 1 101 ? -24.649 -3.608 15.963 1.00 91.12 101 ASP A O 1
ATOM 747 N N . GLU A 1 102 ? -23.133 -3.510 17.622 1.00 89.38 102 GLU A N 1
ATOM 748 C CA . GLU A 1 102 ? -22.098 -2.799 16.875 1.00 89.38 102 GLU A CA 1
ATOM 749 C C . GLU A 1 102 ? -20.709 -3.423 17.102 1.00 89.38 102 GLU A C 1
ATOM 751 O O . GLU A 1 102 ? -20.399 -3.876 18.211 1.00 89.38 102 GLU A O 1
ATOM 756 N N . PRO A 1 103 ? -19.829 -3.442 16.080 1.00 91.75 103 PRO A N 1
ATOM 757 C CA . PRO A 1 103 ? -18.454 -3.902 16.246 1.00 91.75 103 PRO A CA 1
ATOM 758 C C . PRO A 1 103 ? -17.695 -3.091 17.309 1.00 91.75 103 PRO A C 1
ATOM 760 O O . PRO A 1 103 ? -17.641 -1.867 17.244 1.00 91.75 103 PRO A O 1
ATOM 763 N N . ARG A 1 104 ? -17.015 -3.766 18.244 1.00 92.12 104 ARG A N 1
ATOM 764 C CA . ARG A 1 104 ? -16.213 -3.115 19.300 1.00 92.12 104 ARG A CA 1
ATOM 765 C C . ARG A 1 104 ? -14.822 -2.757 18.826 1.00 92.12 104 ARG A C 1
ATOM 767 O O . ARG A 1 104 ? -14.133 -3.620 18.282 1.00 92.12 104 ARG A O 1
ATOM 774 N N . ASP A 1 105 ? -14.395 -1.514 18.986 1.00 89.62 105 ASP A N 1
ATOM 775 C CA . ASP A 1 105 ? -13.079 -1.100 18.500 1.00 89.62 105 ASP A CA 1
ATOM 776 C C . ASP A 1 105 ? -11.931 -1.769 19.257 1.00 89.62 105 ASP A C 1
ATOM 778 O O . ASP A 1 105 ? -11.966 -1.944 20.474 1.00 89.62 105 ASP A O 1
ATOM 782 N N . ILE A 1 106 ? -10.903 -2.157 18.499 1.00 90.19 106 ILE A N 1
ATOM 783 C CA . ILE A 1 106 ? -9.643 -2.682 19.028 1.00 90.19 106 ILE A CA 1
ATOM 784 C C . ILE A 1 106 ? -8.597 -1.592 18.786 1.00 90.19 106 ILE A C 1
ATOM 786 O O . ILE A 1 106 ? -8.078 -1.501 17.667 1.00 90.19 106 ILE A O 1
ATOM 790 N N . PRO A 1 107 ? -8.328 -0.725 19.779 1.00 87.69 107 PRO A N 1
ATOM 791 C CA . PRO A 1 107 ? -7.451 0.419 19.587 1.00 87.69 107 PRO A CA 1
ATOM 792 C C . PRO A 1 107 ? -6.011 -0.025 19.321 1.00 87.69 107 PRO A C 1
ATOM 794 O O . PRO A 1 107 ? -5.538 -1.045 19.827 1.00 87.69 107 PRO A O 1
ATOM 797 N N . GLY A 1 108 ? -5.296 0.770 18.526 1.00 86.38 108 GLY A N 1
ATOM 798 C CA . GLY A 1 108 ? -3.866 0.577 18.312 1.00 86.38 108 GLY A CA 1
ATOM 799 C C . GLY A 1 108 ? -3.074 0.788 19.605 1.00 86.38 108 GLY A C 1
ATOM 800 O O . GLY A 1 108 ? -3.392 1.658 20.410 1.00 86.38 108 GLY A O 1
ATOM 801 N N . HIS A 1 109 ? -2.002 0.016 19.786 1.00 90.25 109 HIS A N 1
ATOM 802 C CA . HIS A 1 109 ? -1.176 0.078 20.997 1.00 90.25 109 HIS A CA 1
ATOM 803 C C . HIS A 1 109 ? -0.406 1.406 21.156 1.00 90.25 109 HIS A C 1
ATOM 805 O O . HIS A 1 109 ? -0.094 1.800 22.277 1.00 90.25 109 HIS A O 1
ATOM 811 N N . SER A 1 110 ? -0.046 2.078 20.053 1.00 95.56 110 SER A N 1
ATOM 812 C CA . SER A 1 110 ? 0.702 3.340 20.074 1.00 95.56 110 SER A CA 1
ATOM 813 C C . SER A 1 110 ? 0.546 4.125 18.772 1.00 95.56 110 SER A C 1
ATOM 815 O O . SER A 1 110 ? 1.041 3.723 17.717 1.00 95.56 110 SER A O 1
ATOM 817 N N . VAL A 1 111 ? -0.077 5.300 18.869 1.00 95.06 111 VAL A N 1
ATOM 818 C CA . VAL A 1 111 ? -0.192 6.253 17.752 1.00 95.06 111 VAL A CA 1
ATOM 819 C C . VAL A 1 111 ? 1.183 6.805 17.358 1.00 95.06 111 VAL A C 1
ATOM 821 O O . VAL A 1 111 ? 1.459 6.995 16.178 1.00 95.06 111 VAL A O 1
ATOM 824 N N . ALA A 1 112 ? 2.089 6.992 18.324 1.00 96.56 112 ALA A N 1
A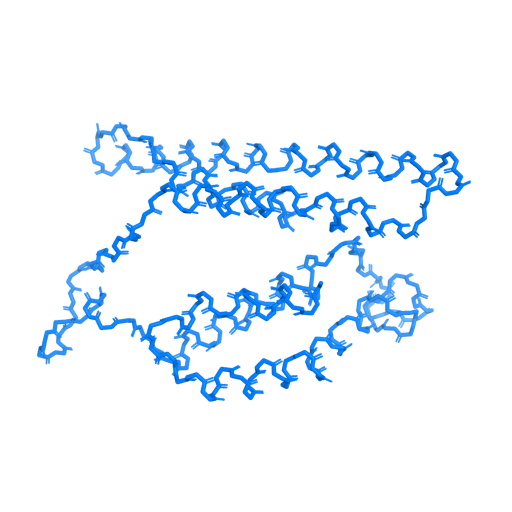TOM 825 C CA . ALA A 1 112 ? 3.444 7.473 18.055 1.00 96.56 112 ALA A CA 1
ATOM 826 C C . ALA A 1 112 ? 4.256 6.483 17.199 1.00 96.56 112 ALA A C 1
ATOM 828 O O . ALA A 1 112 ? 4.959 6.895 16.276 1.00 96.56 112 ALA A O 1
ATOM 829 N N . LEU A 1 113 ? 4.128 5.175 17.457 1.00 96.75 113 LEU A N 1
ATOM 830 C CA . LEU A 1 113 ? 4.789 4.148 16.643 1.00 96.75 113 LEU A CA 1
ATOM 831 C C . LEU A 1 113 ? 4.155 4.023 15.254 1.00 96.75 113 LEU A C 1
ATOM 833 O O . LEU A 1 113 ? 4.879 3.849 14.275 1.00 96.75 113 LEU A O 1
ATOM 837 N N . GLN A 1 114 ? 2.831 4.163 15.146 1.00 95.88 114 GLN A N 1
ATOM 838 C CA . GLN A 1 114 ? 2.153 4.213 13.847 1.00 95.88 114 GLN A CA 1
ATOM 839 C C . GLN A 1 114 ? 2.634 5.407 13.011 1.00 95.88 114 GLN A C 1
ATOM 841 O O . GLN A 1 114 ? 2.896 5.266 11.815 1.00 95.88 114 GLN A O 1
ATOM 846 N N . PHE A 1 115 ? 2.811 6.565 13.647 1.00 96.50 115 PHE A N 1
ATOM 847 C CA . PHE A 1 115 ? 3.319 7.773 13.006 1.00 96.50 115 PHE A CA 1
ATOM 848 C C . PHE A 1 115 ? 4.751 7.588 12.516 1.00 96.50 115 PHE A C 1
ATOM 850 O O . PHE A 1 115 ? 5.031 7.826 11.342 1.00 96.50 115 PHE A O 1
ATOM 857 N N . LEU A 1 116 ? 5.636 7.063 13.371 1.00 97.62 116 LEU A N 1
ATOM 858 C CA . LEU A 1 116 ? 7.002 6.718 12.981 1.00 97.62 116 LEU A CA 1
ATOM 859 C C . LEU A 1 116 ? 7.019 5.750 11.789 1.00 97.62 116 LEU A C 1
ATOM 861 O O . LEU A 1 116 ? 7.714 5.999 10.807 1.00 97.62 116 LEU A O 1
ATOM 865 N N . GLY A 1 117 ? 6.210 4.687 11.837 1.00 97.06 117 GLY A N 1
ATOM 866 C CA . GLY A 1 117 ? 6.080 3.727 10.740 1.00 97.06 117 GLY A CA 1
ATOM 867 C C . GLY A 1 117 ? 5.603 4.374 9.438 1.00 97.06 117 GLY A C 1
ATOM 868 O O . GLY A 1 117 ? 6.166 4.105 8.380 1.00 97.06 117 GLY A O 1
ATOM 869 N N . THR A 1 118 ? 4.626 5.280 9.514 1.00 97.62 118 THR A N 1
ATOM 870 C CA . THR A 1 118 ? 4.108 6.026 8.355 1.00 97.62 118 THR A CA 1
ATOM 871 C C . THR A 1 118 ? 5.195 6.892 7.717 1.00 97.62 118 THR A C 1
ATOM 873 O O . THR A 1 118 ? 5.351 6.879 6.498 1.00 97.62 118 THR A O 1
ATOM 876 N N . PHE A 1 119 ? 6.012 7.581 8.520 1.00 96.56 119 PHE A N 1
ATOM 877 C C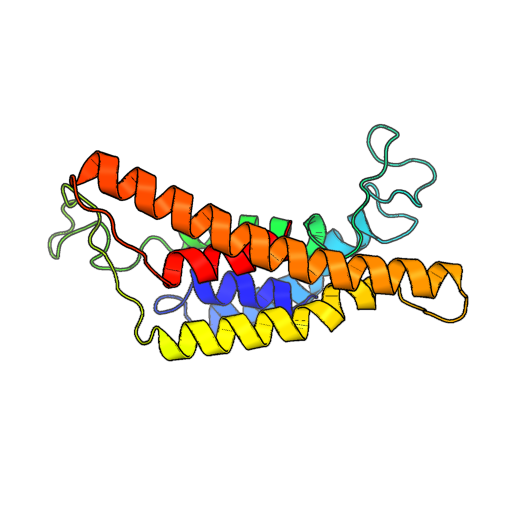A . PHE A 1 119 ? 7.149 8.357 8.013 1.00 96.56 119 PHE A CA 1
ATOM 878 C C . PHE A 1 119 ? 8.242 7.484 7.402 1.00 96.56 119 PHE A C 1
ATOM 880 O O . PHE A 1 119 ? 8.768 7.822 6.342 1.00 96.56 119 PHE A O 1
ATOM 887 N N . CYS A 1 120 ? 8.567 6.349 8.026 1.00 97.88 120 CYS A N 1
ATOM 888 C CA . CYS A 1 120 ? 9.511 5.390 7.456 1.00 97.88 120 CYS A CA 1
ATOM 889 C C . CYS A 1 120 ? 9.021 4.857 6.102 1.00 97.88 120 CYS A C 1
ATOM 891 O O . CYS A 1 120 ? 9.816 4.747 5.168 1.00 97.88 120 CYS A O 1
ATOM 893 N N . LEU A 1 121 ? 7.722 4.565 5.979 1.00 97.25 121 LEU A N 1
ATOM 894 C CA . LEU A 1 121 ? 7.112 4.125 4.725 1.00 97.25 121 LEU A CA 1
ATOM 895 C C . LEU A 1 121 ? 7.141 5.226 3.667 1.00 97.25 121 LEU A C 1
ATOM 897 O O . LEU A 1 121 ? 7.579 4.956 2.553 1.00 97.25 121 LEU A O 1
ATOM 901 N N . TRP A 1 122 ? 6.758 6.460 4.006 1.00 98.00 122 TRP A N 1
ATOM 902 C CA . TRP A 1 122 ? 6.825 7.590 3.075 1.00 98.00 122 TRP A CA 1
ATOM 903 C C . TRP A 1 122 ? 8.258 7.810 2.579 1.00 98.00 122 TRP A C 1
ATOM 905 O O . TRP A 1 122 ? 8.498 7.847 1.373 1.00 98.00 122 TRP A O 1
ATOM 915 N N . PHE A 1 123 ? 9.237 7.866 3.484 1.00 97.31 123 PHE A N 1
ATOM 916 C CA . PHE A 1 123 ? 10.643 7.982 3.101 1.00 97.31 123 PHE A CA 1
ATOM 917 C C . PHE A 1 123 ? 11.077 6.838 2.170 1.00 97.31 123 PHE A C 1
ATOM 919 O O . PHE A 1 123 ? 11.645 7.083 1.105 1.00 97.31 123 PHE A O 1
ATOM 926 N N . GLY A 1 124 ? 10.755 5.592 2.529 1.00 97.00 124 GLY A N 1
ATOM 927 C CA . GLY A 1 124 ? 11.045 4.420 1.701 1.00 97.00 124 GLY A CA 1
ATOM 928 C C . GLY A 1 124 ? 10.376 4.467 0.323 1.00 97.00 124 GLY A C 1
ATOM 929 O O . GLY A 1 124 ? 10.935 3.959 -0.652 1.00 97.00 124 GLY A O 1
ATOM 930 N N . TRP A 1 125 ? 9.228 5.135 0.208 1.00 97.75 125 TRP A N 1
ATOM 931 C CA . TRP A 1 125 ? 8.478 5.263 -1.038 1.00 97.75 125 TRP A CA 1
ATOM 932 C C . TRP A 1 125 ? 9.200 6.076 -2.115 1.00 97.75 125 TRP A C 1
ATOM 934 O O . TRP A 1 125 ? 8.972 5.846 -3.302 1.00 97.75 125 TRP A O 1
ATOM 944 N N . TYR A 1 126 ? 10.147 6.945 -1.747 1.00 96.38 126 TYR A N 1
ATOM 945 C CA . TYR A 1 126 ? 11.030 7.590 -2.727 1.00 96.38 126 TYR A CA 1
ATOM 946 C C . TYR A 1 126 ? 11.983 6.600 -3.410 1.00 96.38 126 TYR A C 1
ATOM 948 O O . TYR A 1 126 ? 12.362 6.797 -4.563 1.00 96.38 126 TYR A O 1
ATOM 956 N N . GLY A 1 127 ? 12.346 5.507 -2.734 1.00 95.50 127 GLY A N 1
ATOM 957 C CA . GLY A 1 127 ? 13.045 4.389 -3.370 1.00 95.50 127 GLY A CA 1
ATOM 958 C C . GLY A 1 127 ? 12.120 3.539 -4.245 1.00 95.50 127 GLY A C 1
ATOM 959 O O . GLY A 1 127 ? 12.577 2.915 -5.196 1.00 95.50 127 GLY A O 1
ATOM 960 N N . PHE A 1 128 ? 10.820 3.530 -3.943 1.00 95.62 128 PHE A N 1
ATOM 961 C CA . PHE A 1 128 ? 9.813 2.729 -4.634 1.00 95.62 128 PHE A CA 1
ATOM 962 C C . PHE A 1 128 ? 9.371 3.390 -5.948 1.00 95.62 128 PHE A C 1
ATOM 964 O O . PHE A 1 128 ? 9.583 2.834 -7.023 1.00 95.62 128 PHE A O 1
ATOM 971 N N . ASN A 1 129 ? 8.849 4.616 -5.886 1.00 97.12 129 ASN A N 1
ATOM 972 C CA . ASN A 1 129 ? 8.243 5.296 -7.032 1.00 97.12 129 ASN A CA 1
ATOM 973 C C . ASN A 1 129 ? 9.304 5.895 -7.980 1.00 97.12 129 ASN A C 1
ATOM 975 O O . ASN A 1 129 ? 9.445 5.401 -9.101 1.00 97.12 129 ASN A O 1
ATOM 979 N N . PRO A 1 130 ? 10.121 6.888 -7.565 1.00 96.56 130 PRO A N 1
ATOM 980 C CA . PRO A 1 130 ? 11.242 7.378 -8.371 1.00 96.56 130 PRO A CA 1
ATOM 981 C C . PRO A 1 130 ? 12.219 6.283 -8.791 1.00 96.56 130 PRO A C 1
ATOM 983 O O . PRO A 1 130 ? 12.674 6.273 -9.934 1.00 96.56 130 PRO A O 1
ATOM 986 N N . GLY A 1 131 ? 12.532 5.344 -7.893 1.00 95.69 131 GLY A N 1
ATOM 987 C CA . GLY A 1 131 ? 13.458 4.244 -8.179 1.00 95.69 131 GLY A CA 1
ATOM 988 C C . GLY A 1 131 ? 12.977 3.311 -9.291 1.00 95.69 131 GLY A C 1
ATOM 989 O O . GLY A 1 131 ? 13.799 2.772 -10.033 1.00 95.69 131 GLY A O 1
ATOM 990 N N . SER A 1 132 ? 11.661 3.209 -9.507 1.00 96.12 132 SER A N 1
ATOM 991 C CA . SER A 1 132 ? 11.085 2.432 -10.614 1.00 96.12 132 SER A CA 1
ATOM 992 C C . SER A 1 132 ? 11.330 3.051 -11.992 1.00 96.12 132 SER A C 1
ATOM 994 O O . SER A 1 132 ? 11.014 2.459 -13.021 1.00 96.12 132 SER A O 1
ATOM 996 N N . THR A 1 133 ? 11.978 4.216 -12.051 1.00 94.19 133 THR A N 1
ATOM 997 C CA . THR A 1 133 ? 12.544 4.714 -13.304 1.00 94.19 133 THR A CA 1
ATOM 998 C C . THR A 1 133 ? 13.794 3.950 -13.760 1.00 94.19 133 THR A C 1
ATOM 1000 O O . THR A 1 133 ? 14.188 4.092 -14.919 1.00 94.19 133 THR A O 1
ATOM 1003 N N . LEU A 1 134 ? 14.406 3.117 -12.913 1.00 92.50 134 LEU A N 1
ATOM 1004 C CA . LEU A 1 134 ? 15.546 2.229 -13.206 1.00 92.50 134 LEU A CA 1
ATOM 1005 C C . LEU A 1 134 ? 16.866 2.918 -13.607 1.00 92.50 134 LEU A C 1
ATOM 1007 O O . LEU A 1 134 ? 17.934 2.333 -13.458 1.00 92.50 134 LEU A O 1
ATOM 1011 N N . THR A 1 135 ? 16.827 4.143 -14.127 1.00 92.44 135 THR A N 1
ATOM 1012 C CA . THR A 1 135 ? 17.989 4.919 -14.559 1.00 92.44 135 THR A CA 1
ATOM 1013 C C . THR A 1 135 ? 17.659 6.407 -14.599 1.00 92.44 135 THR A C 1
ATOM 1015 O O . THR A 1 135 ? 16.530 6.790 -14.900 1.00 92.44 135 THR A O 1
ATOM 1018 N N . ILE A 1 136 ? 18.673 7.239 -14.359 1.00 94.00 136 ILE A N 1
ATOM 1019 C CA . ILE A 1 136 ? 18.643 8.705 -14.497 1.00 94.00 136 ILE A CA 1
ATOM 1020 C C . ILE A 1 136 ? 19.729 9.205 -15.464 1.00 94.00 136 ILE A C 1
ATOM 1022 O O . ILE A 1 136 ? 20.105 10.371 -15.444 1.00 94.00 136 ILE A O 1
ATOM 1026 N N . ALA A 1 137 ? 20.254 8.311 -16.310 1.00 92.25 137 ALA A N 1
ATOM 1027 C CA . ALA A 1 137 ? 21.410 8.581 -17.167 1.00 92.25 137 ALA A CA 1
ATOM 1028 C C . ALA A 1 137 ? 21.152 9.607 -18.288 1.00 92.25 137 ALA A C 1
ATOM 1030 O O . ALA A 1 137 ? 22.096 10.086 -18.908 1.00 92.25 137 ALA A O 1
ATOM 1031 N N . SER A 1 138 ? 19.891 9.950 -18.564 1.00 92.69 138 SER A N 1
ATOM 1032 C CA . SER A 1 138 ? 19.521 11.006 -19.508 1.00 92.69 138 SER A CA 1
ATOM 1033 C C . SER A 1 138 ? 18.621 12.040 -18.841 1.00 92.69 138 SER A C 1
ATOM 1035 O O . SER A 1 138 ? 17.888 11.721 -17.902 1.00 92.69 138 SER A O 1
ATOM 1037 N N . SER A 1 139 ? 18.637 13.272 -19.359 1.00 90.44 139 SER A N 1
ATOM 1038 C CA . SER A 1 139 ? 17.802 14.374 -18.861 1.00 90.44 139 SER A CA 1
ATOM 1039 C C . SER A 1 139 ? 16.325 13.982 -18.793 1.00 90.44 139 SER A C 1
ATOM 1041 O O . SER A 1 139 ? 15.695 14.167 -17.759 1.00 90.44 139 SER A O 1
ATOM 1043 N N . ASN A 1 140 ? 15.804 13.337 -19.842 1.00 94.00 140 ASN A N 1
ATOM 1044 C CA . ASN A 1 140 ? 14.422 12.861 -19.882 1.00 94.00 140 ASN A CA 1
ATOM 1045 C C . ASN A 1 140 ? 14.113 11.856 -18.757 1.00 94.00 140 ASN A C 1
ATOM 1047 O O . ASN A 1 140 ? 13.106 11.980 -18.064 1.00 94.00 140 ASN A O 1
ATOM 1051 N N . ARG A 1 141 ? 14.991 10.870 -18.525 1.00 92.12 141 ARG A N 1
ATOM 1052 C CA . ARG A 1 141 ? 14.799 9.887 -17.446 1.00 92.12 141 ARG A CA 1
ATOM 1053 C C . ARG A 1 141 ? 14.884 10.529 -16.060 1.00 92.12 141 ARG A C 1
ATOM 1055 O O . ARG A 1 141 ? 14.063 10.216 -15.202 1.00 92.12 141 ARG A O 1
ATOM 1062 N N . GLY A 1 142 ? 15.817 11.463 -15.871 1.00 95.88 142 GLY A N 1
ATOM 1063 C CA . GLY A 1 142 ? 15.927 12.254 -14.647 1.00 95.88 142 GLY A CA 1
ATOM 1064 C C . GLY A 1 142 ? 14.668 13.080 -14.367 1.00 95.88 142 GLY A C 1
ATOM 1065 O O . GLY A 1 142 ? 14.175 13.075 -13.242 1.00 95.88 142 GLY A O 1
ATOM 1066 N N . SER A 1 143 ? 14.089 13.715 -15.391 1.00 96.75 143 SER A N 1
ATOM 1067 C CA . SER A 1 143 ? 12.831 14.462 -15.265 1.00 96.75 143 SER A CA 1
ATOM 1068 C C . SER A 1 143 ? 11.658 13.572 -14.852 1.00 96.75 143 SER A C 1
ATOM 1070 O O . SER A 1 143 ? 10.873 13.972 -13.996 1.00 96.75 143 SER A O 1
ATOM 1072 N N . VAL A 1 144 ? 11.559 12.350 -15.390 1.00 96.56 144 VAL A N 1
ATOM 1073 C CA . VAL A 1 144 ? 10.519 11.386 -14.983 1.00 96.56 144 VAL A CA 1
ATOM 1074 C C . VAL A 1 144 ? 10.698 10.964 -13.521 1.00 96.56 144 VAL A C 1
ATOM 1076 O O . VAL A 1 144 ? 9.720 10.927 -12.779 1.00 96.56 144 VAL A O 1
ATOM 1079 N N . ALA A 1 145 ? 11.931 10.694 -13.080 1.00 97.25 145 ALA A N 1
ATOM 1080 C CA . ALA A 1 145 ? 12.209 10.325 -11.689 1.00 97.25 145 ALA A CA 1
ATOM 1081 C C . ALA A 1 145 ? 11.876 11.466 -10.716 1.00 97.25 145 ALA A C 1
ATOM 1083 O O . ALA A 1 145 ? 11.257 11.236 -9.677 1.00 97.25 145 ALA A O 1
ATOM 1084 N N . ALA A 1 146 ? 12.233 12.702 -11.079 1.00 97.31 146 ALA A N 1
ATOM 1085 C CA . ALA A 1 146 ? 11.904 13.892 -10.303 1.00 97.31 146 ALA A CA 1
ATOM 1086 C C . ALA A 1 146 ? 10.386 14.115 -10.221 1.00 97.31 146 ALA A C 1
ATOM 1088 O O . ALA A 1 146 ? 9.859 14.362 -9.138 1.00 97.31 146 ALA A O 1
ATOM 1089 N N . LEU A 1 147 ? 9.671 13.965 -11.340 1.00 97.69 147 LEU A N 1
ATOM 1090 C CA . LEU A 1 147 ? 8.214 14.080 -11.364 1.00 97.69 147 LEU A CA 1
ATOM 1091 C C . LEU A 1 147 ? 7.551 13.006 -10.492 1.00 97.69 147 LEU A C 1
ATOM 1093 O O . LEU A 1 147 ? 6.668 13.325 -9.700 1.00 97.69 147 LEU A O 1
ATOM 1097 N N . ALA A 1 148 ? 8.014 11.755 -10.572 1.00 97.56 148 ALA A N 1
ATOM 1098 C CA . ALA A 1 148 ? 7.537 10.679 -9.706 1.00 97.56 148 ALA A CA 1
ATOM 1099 C C . ALA A 1 148 ? 7.778 10.990 -8.218 1.00 97.56 148 ALA A C 1
ATOM 1101 O O . ALA A 1 148 ? 6.917 10.704 -7.388 1.00 97.56 148 ALA A O 1
ATOM 1102 N N . ALA A 1 149 ? 8.906 11.617 -7.869 1.00 97.88 149 ALA A N 1
ATOM 1103 C CA . ALA A 1 149 ? 9.217 12.003 -6.491 1.00 97.88 149 ALA A CA 1
ATOM 1104 C C . ALA A 1 149 ? 8.253 13.072 -5.966 1.00 97.88 149 ALA A C 1
ATOM 1106 O O . ALA A 1 149 ? 7.706 12.922 -4.874 1.00 97.88 149 ALA A O 1
ATOM 1107 N N . VAL A 1 150 ? 8.004 14.116 -6.761 1.00 98.25 150 VAL A N 1
ATOM 1108 C CA . VAL A 1 150 ? 7.057 15.186 -6.410 1.00 98.25 150 VAL A CA 1
ATOM 1109 C C . VAL A 1 150 ? 5.642 14.627 -6.275 1.00 98.25 150 VAL A C 1
ATOM 1111 O O . VAL A 1 150 ? 4.976 14.876 -5.271 1.00 98.25 150 VAL A O 1
ATOM 1114 N N . ASN A 1 151 ? 5.204 13.811 -7.236 1.00 98.06 151 ASN A N 1
ATOM 1115 C CA . ASN A 1 151 ? 3.877 13.199 -7.203 1.00 98.06 151 ASN A CA 1
ATOM 1116 C C . ASN A 1 151 ? 3.707 12.248 -6.013 1.00 98.06 151 ASN A C 1
ATOM 1118 O O . ASN A 1 151 ? 2.630 12.210 -5.435 1.00 98.06 151 ASN A O 1
ATOM 1122 N N . THR A 1 152 ? 4.766 11.555 -5.586 1.00 98.19 152 THR A N 1
ATOM 1123 C CA . THR A 1 152 ? 4.739 10.717 -4.374 1.00 98.19 152 THR A CA 1
ATOM 1124 C C . THR A 1 152 ? 4.433 11.556 -3.128 1.00 98.19 152 THR A C 1
ATOM 1126 O O . THR A 1 152 ? 3.583 11.180 -2.325 1.00 98.19 152 THR A O 1
ATOM 1129 N N . SER A 1 153 ? 5.068 12.724 -2.969 1.00 98.06 153 SER A N 1
ATOM 1130 C CA . SER A 1 153 ? 4.773 13.631 -1.847 1.00 98.06 153 SER A CA 1
ATOM 1131 C C . SER A 1 153 ? 3.371 14.215 -1.915 1.00 98.06 153 SER A C 1
ATOM 1133 O O . SER A 1 153 ? 2.692 14.302 -0.895 1.00 98.06 153 SER A O 1
ATOM 1135 N N . LEU A 1 154 ? 2.954 14.647 -3.107 1.00 98.38 154 LEU A N 1
ATOM 1136 C CA . LEU A 1 154 ? 1.643 15.255 -3.304 1.00 98.38 154 LEU A CA 1
ATOM 1137 C C . LEU A 1 154 ? 0.524 14.234 -3.093 1.00 98.38 154 LEU A C 1
ATOM 1139 O O . LEU A 1 154 ? -0.455 14.568 -2.435 1.00 98.38 154 LEU A O 1
ATOM 1143 N N . GLY A 1 155 ? 0.692 13.000 -3.575 1.00 98.19 155 GLY A N 1
ATOM 1144 C CA . GLY A 1 155 ? -0.236 11.892 -3.353 1.00 98.19 155 GLY A CA 1
ATOM 1145 C C . GLY A 1 155 ? -0.399 11.587 -1.869 1.00 98.19 155 GLY A C 1
ATOM 1146 O O . GLY A 1 155 ? -1.514 11.626 -1.353 1.00 98.19 155 GLY A O 1
ATOM 1147 N N . ALA A 1 156 ? 0.710 11.407 -1.148 1.00 98.25 156 ALA A N 1
ATOM 1148 C CA . ALA A 1 156 ? 0.708 11.207 0.301 1.00 98.25 156 ALA A CA 1
ATOM 1149 C C . ALA A 1 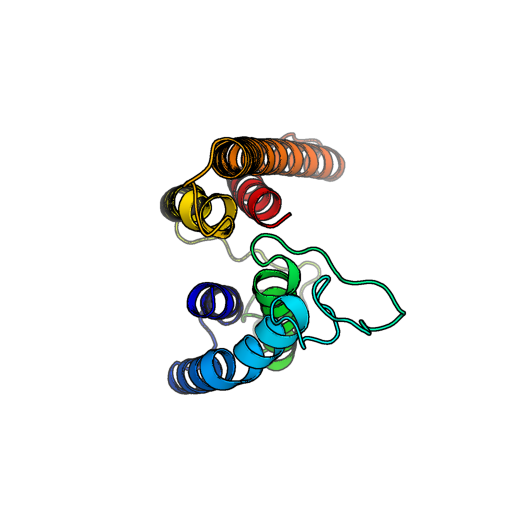156 ? 0.013 12.351 1.062 1.00 98.25 156 ALA A C 1
ATOM 1151 O O . ALA A 1 156 ? -0.863 12.115 1.894 1.00 98.25 156 ALA A O 1
ATOM 1152 N N . ALA A 1 157 ? 0.367 13.603 0.757 1.00 98.12 157 ALA A N 1
ATOM 1153 C CA . ALA A 1 157 ? -0.203 14.772 1.420 1.00 98.12 157 ALA A CA 1
ATOM 1154 C C . ALA A 1 157 ? -1.703 14.929 1.120 1.00 98.12 157 ALA A C 1
ATOM 1156 O O . ALA A 1 157 ? -2.498 15.138 2.037 1.00 98.12 157 ALA A O 1
ATOM 1157 N N . ALA A 1 158 ? -2.103 14.787 -0.147 1.00 98.25 158 ALA A N 1
ATOM 1158 C CA . ALA A 1 158 ? -3.500 14.859 -0.558 1.00 98.25 158 ALA A CA 1
ATOM 1159 C C . ALA A 1 158 ? -4.325 13.722 0.058 1.00 98.25 158 ALA A C 1
A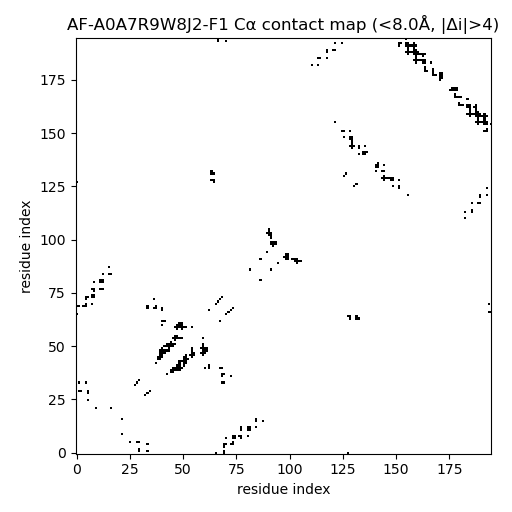TOM 1161 O O . ALA A 1 158 ? -5.429 13.964 0.545 1.00 98.25 158 ALA A O 1
ATOM 1162 N N . GLY A 1 159 ? -3.783 12.503 0.102 1.00 98.19 159 GLY A N 1
ATOM 1163 C CA . GLY A 1 159 ? -4.398 11.355 0.762 1.00 98.19 159 GLY A CA 1
ATOM 1164 C C . GLY A 1 159 ? -4.601 11.588 2.260 1.00 98.19 159 GLY A C 1
ATOM 1165 O O . GLY A 1 159 ? -5.695 11.371 2.775 1.00 98.19 159 GLY A O 1
ATOM 1166 N N . ALA A 1 160 ? -3.587 12.107 2.956 1.00 98.00 160 ALA A N 1
ATOM 1167 C CA . ALA A 1 160 ? -3.671 12.404 4.385 1.00 98.00 160 ALA A CA 1
ATOM 1168 C C 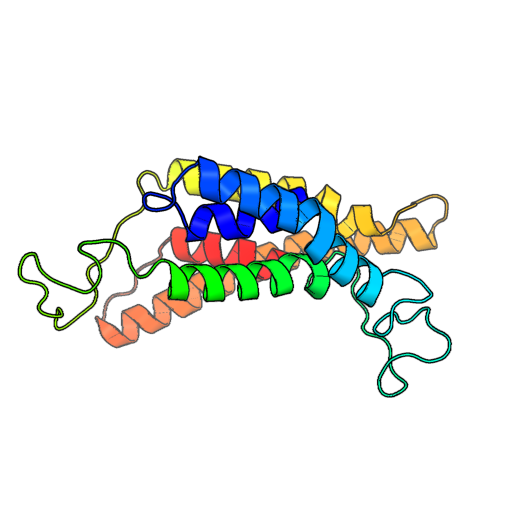. ALA A 1 160 ? -4.748 13.451 4.701 1.00 98.00 160 ALA A C 1
ATOM 1170 O O . ALA A 1 160 ? -5.595 13.241 5.570 1.00 98.00 160 ALA A O 1
ATOM 1171 N N . VAL A 1 161 ? -4.732 14.566 3.965 1.00 97.75 161 VAL A N 1
ATOM 1172 C CA . VAL A 1 161 ? -5.693 15.661 4.129 1.00 97.75 161 VAL A CA 1
ATOM 1173 C C . VAL A 1 161 ? -7.105 15.179 3.798 1.00 97.75 161 VAL A C 1
ATOM 1175 O O . VAL A 1 161 ? -8.010 15.327 4.616 1.00 97.75 161 VAL A O 1
ATOM 1178 N N . SER A 1 162 ? -7.300 14.557 2.633 1.00 97.56 162 SER A N 1
ATOM 1179 C CA . SER A 1 162 ? -8.624 14.105 2.193 1.00 97.56 162 SER A CA 1
ATOM 1180 C C . SER A 1 162 ? -9.232 13.068 3.134 1.00 97.56 162 SER A C 1
ATOM 1182 O O . SER A 1 162 ? -10.401 13.205 3.489 1.00 97.56 162 SER A O 1
ATOM 1184 N N . ALA A 1 163 ? -8.460 12.081 3.597 1.00 97.75 163 ALA A N 1
ATOM 1185 C CA . ALA A 1 163 ? -8.955 11.068 4.524 1.00 97.75 163 ALA A CA 1
ATOM 1186 C C . ALA A 1 163 ? -9.329 11.664 5.885 1.00 97.75 163 ALA A C 1
ATOM 1188 O O . ALA A 1 163 ? -10.399 11.352 6.403 1.00 97.75 163 ALA A O 1
ATOM 1189 N N . MET A 1 164 ? -8.494 12.553 6.438 1.00 97.25 164 MET A N 1
ATOM 1190 C CA . MET A 1 164 ? -8.777 13.212 7.713 1.00 97.25 164 MET A CA 1
ATOM 1191 C C . MET A 1 164 ? -10.064 14.033 7.634 1.00 97.25 164 MET A C 1
ATOM 1193 O O . MET A 1 164 ? -10.968 13.809 8.428 1.00 97.25 164 MET A O 1
ATOM 1197 N N . PHE A 1 165 ? -10.195 14.918 6.640 1.00 97.25 165 PHE A N 1
ATOM 1198 C CA . PHE A 1 165 ? -11.395 15.747 6.505 1.00 97.25 165 PHE A CA 1
ATOM 1199 C C . PHE A 1 165 ? -12.641 14.927 6.177 1.00 97.25 165 PHE A C 1
ATOM 1201 O O . PHE A 1 165 ? -13.706 15.195 6.726 1.00 97.25 165 PHE A O 1
ATOM 1208 N N . THR A 1 166 ? -12.524 13.904 5.326 1.00 97.31 166 THR A N 1
ATOM 1209 C CA . THR A 1 166 ? -13.655 13.016 5.028 1.00 97.31 166 THR A CA 1
ATOM 1210 C C . THR A 1 166 ? -14.119 12.299 6.293 1.00 97.31 166 THR A C 1
ATOM 1212 O O . THR A 1 166 ? -15.314 12.285 6.574 1.00 97.31 166 THR A O 1
ATOM 1215 N N . ALA A 1 167 ? -13.193 11.759 7.091 1.00 96.12 167 ALA A N 1
ATOM 1216 C CA . ALA A 1 167 ? -13.522 11.104 8.351 1.00 96.12 167 ALA A CA 1
ATOM 1217 C C . ALA A 1 167 ? -14.152 12.080 9.359 1.00 96.12 167 ALA A C 1
ATOM 1219 O O . ALA A 1 167 ? -15.207 11.770 9.904 1.00 96.12 167 ALA A O 1
ATOM 1220 N N . SER A 1 168 ? -13.577 13.275 9.530 1.00 96.50 168 SER A N 1
ATOM 1221 C CA . SER A 1 168 ? -14.109 14.318 10.418 1.00 96.50 168 SER A CA 1
ATOM 1222 C C . SER A 1 168 ? -15.533 14.733 10.042 1.00 96.50 168 SER A C 1
ATOM 1224 O O . SER A 1 168 ? -16.389 14.851 10.914 1.00 96.50 168 SER A O 1
ATOM 1226 N N . ILE A 1 169 ? -15.815 14.913 8.745 1.00 97.31 169 ILE A N 1
ATOM 1227 C CA . ILE A 1 169 ? -17.160 15.255 8.258 1.00 97.31 169 ILE A CA 1
ATOM 1228 C C . ILE A 1 169 ? -18.132 14.100 8.516 1.00 97.31 169 ILE A C 1
ATOM 1230 O O . ILE A 1 169 ? -19.258 14.324 8.953 1.00 97.31 169 ILE A O 1
ATOM 1234 N N . LEU A 1 170 ? -17.730 12.857 8.239 1.00 95.88 170 LEU A N 1
ATOM 1235 C CA . LEU A 1 170 ? -18.587 11.692 8.472 1.00 95.88 170 LEU A CA 1
ATOM 1236 C C . LEU A 1 170 ? -18.902 11.500 9.959 1.00 95.88 170 LEU A C 1
ATOM 1238 O O . LEU A 1 170 ? -20.028 11.133 10.295 1.00 95.88 170 LEU A O 1
ATOM 1242 N N . GLU A 1 171 ? -17.939 11.760 10.838 1.00 94.31 171 GLU A N 1
ATOM 1243 C CA . GLU A 1 171 ? -18.137 11.694 12.281 1.00 94.31 171 GLU A CA 1
ATOM 1244 C C . GLU A 1 171 ? -19.047 12.816 12.781 1.00 94.31 171 GLU A C 1
ATOM 1246 O O . GLU A 1 171 ? -20.025 12.525 13.465 1.00 94.31 171 GLU A O 1
ATOM 1251 N N . GLU A 1 172 ? -18.823 14.062 12.354 1.00 96.44 172 GLU A N 1
ATOM 1252 C CA . GLU A 1 172 ? -19.689 15.199 12.688 1.00 96.44 172 GLU A CA 1
ATOM 1253 C C . GLU A 1 172 ? -21.149 14.918 12.308 1.00 96.44 172 GLU A C 1
ATOM 1255 O O . GLU A 1 172 ? -22.067 15.188 13.079 1.00 96.44 172 GLU A O 1
ATOM 1260 N N . ARG A 1 173 ? -21.387 14.307 11.141 1.00 95.69 173 ARG A N 1
ATOM 1261 C CA . ARG A 1 173 ? -22.742 13.937 10.697 1.00 95.69 173 ARG A CA 1
ATOM 1262 C C . ARG A 1 173 ? -23.392 12.851 11.551 1.00 95.69 173 ARG A C 1
ATOM 1264 O O . ARG A 1 173 ? -24.618 12.766 11.557 1.00 95.69 173 ARG A O 1
ATOM 1271 N N . ARG A 1 174 ? -22.603 12.017 12.231 1.00 92.75 174 ARG A N 1
ATOM 1272 C CA . ARG A 1 174 ? -23.091 10.926 13.088 1.00 92.75 174 ARG A CA 1
ATOM 1273 C C . ARG A 1 174 ? -23.265 11.358 14.540 1.00 92.75 174 ARG A C 1
ATOM 1275 O O . ARG A 1 174 ? -24.241 10.964 15.165 1.00 92.75 174 ARG A O 1
ATOM 1282 N N . THR A 1 175 ? -22.333 12.144 15.071 1.00 93.75 175 THR A N 1
ATOM 1283 C CA . THR A 1 175 ? -22.237 12.456 16.507 1.00 93.75 175 THR A CA 1
ATOM 1284 C C . THR A 1 175 ? -22.575 13.911 16.832 1.00 93.75 175 THR A C 1
ATOM 1286 O O . THR A 1 175 ? -22.833 14.233 17.989 1.00 93.75 175 THR A O 1
ATOM 1289 N N . GLY A 1 176 ? -22.569 14.800 15.835 1.00 95.25 176 GLY A N 1
ATOM 1290 C CA . GLY A 1 176 ? -22.655 16.249 16.023 1.00 95.25 176 GLY A CA 1
ATOM 1291 C C . GLY A 1 176 ? -21.351 16.895 16.506 1.00 95.25 176 GLY A C 1
ATOM 1292 O O . GLY A 1 176 ? -21.347 18.088 16.801 1.00 95.25 176 GLY A O 1
ATOM 1293 N N . VAL A 1 177 ? -20.253 16.135 16.603 1.00 94.12 177 VAL A N 1
ATOM 1294 C CA . VAL A 1 177 ? -18.956 16.608 17.103 1.00 94.12 177 VAL A CA 1
ATOM 1295 C C . VAL A 1 177 ? -17.892 16.428 16.028 1.00 94.12 177 VAL A C 1
ATOM 1297 O O . VAL A 1 177 ? -17.725 15.344 15.477 1.00 94.12 177 VAL A O 1
ATOM 1300 N N . VAL A 1 178 ? -17.141 17.493 15.750 1.00 93.88 178 VAL A N 1
ATOM 1301 C CA . VAL A 1 178 ? -15.978 17.429 14.860 1.00 93.88 178 VAL A CA 1
ATOM 1302 C C . VAL A 1 178 ? -14.784 16.898 15.644 1.00 93.88 178 VAL A C 1
ATOM 1304 O O . VAL A 1 178 ? -14.366 17.518 16.625 1.00 93.88 178 VAL A O 1
ATOM 1307 N N . THR A 1 179 ? -14.193 15.797 15.184 1.00 93.06 179 THR A N 1
ATOM 1308 C CA . THR A 1 179 ? -12.902 15.320 15.691 1.00 93.06 179 THR A CA 1
ATOM 1309 C C . THR A 1 179 ? -11.888 15.190 14.559 1.00 93.06 179 THR A C 1
ATOM 1311 O O . THR A 1 179 ? -12.243 14.970 13.400 1.00 93.06 179 THR A O 1
ATOM 1314 N N . TYR A 1 180 ? -10.610 15.368 14.889 1.00 94.56 180 TYR A N 1
ATOM 1315 C CA . TYR A 1 180 ? -9.500 15.227 13.951 1.00 94.56 180 TYR A CA 1
ATOM 1316 C C . TYR A 1 180 ? -8.577 14.120 14.445 1.00 94.56 180 TYR A C 1
ATOM 1318 O O . TYR A 1 180 ? -7.748 14.337 15.331 1.00 94.56 180 TYR A O 1
ATOM 1326 N N . ASP A 1 181 ? -8.730 12.930 13.871 1.00 91.44 181 ASP A N 1
ATOM 1327 C CA . ASP A 1 181 ? -7.914 11.773 14.220 1.00 91.44 181 ASP A CA 1
ATOM 1328 C C . ASP A 1 181 ? -6.717 11.622 13.267 1.00 91.44 181 ASP A C 1
ATOM 1330 O O . ASP A 1 181 ? -6.853 11.463 12.049 1.00 91.44 181 ASP A O 1
ATOM 1334 N N . LEU A 1 182 ? -5.519 11.625 13.853 1.00 93.38 182 LEU A N 1
ATOM 1335 C CA . LEU A 1 182 ? -4.259 11.407 13.150 1.00 93.38 182 LEU A CA 1
ATOM 1336 C C . LEU A 1 182 ? -4.183 10.024 12.493 1.00 93.38 182 LEU A C 1
ATOM 1338 O O . LEU A 1 182 ? -3.498 9.879 11.481 1.00 93.38 182 LEU A O 1
ATOM 1342 N N . THR A 1 183 ? -4.870 9.008 13.020 1.00 94.88 183 THR A N 1
ATOM 1343 C CA . THR A 1 183 ? -4.890 7.661 12.427 1.00 94.88 183 THR A CA 1
ATOM 1344 C C . THR A 1 183 ? -5.531 7.665 11.040 1.00 94.88 183 THR A C 1
ATOM 1346 O O . THR A 1 183 ? -5.006 7.029 10.123 1.00 94.88 183 THR A O 1
ATOM 1349 N N . ASN A 1 184 ? -6.579 8.471 10.838 1.00 95.81 184 ASN A N 1
ATOM 1350 C CA . ASN A 1 184 ? -7.207 8.669 9.533 1.00 95.81 184 ASN A CA 1
ATOM 1351 C C . ASN A 1 184 ? -6.261 9.379 8.560 1.00 95.81 184 ASN A C 1
ATOM 1353 O O . ASN A 1 184 ? -6.131 8.953 7.412 1.00 95.81 184 ASN A O 1
ATOM 1357 N N . ALA A 1 185 ? -5.533 10.398 9.028 1.00 97.25 185 ALA A N 1
ATOM 1358 C CA . ALA A 1 185 ? -4.517 11.072 8.221 1.00 97.25 185 ALA A CA 1
ATOM 1359 C C . ALA A 1 185 ? -3.373 10.122 7.817 1.00 97.25 185 ALA A C 1
ATOM 1361 O O . ALA A 1 185 ? -2.942 10.124 6.667 1.00 97.25 185 ALA A O 1
ATOM 1362 N N . MET A 1 186 ? -2.898 9.269 8.730 1.00 97.50 186 MET A N 1
ATOM 1363 C CA . MET A 1 186 ? -1.851 8.282 8.440 1.00 97.50 186 MET A CA 1
ATOM 1364 C C . MET A 1 186 ? -2.315 7.221 7.434 1.00 97.50 186 MET A C 1
ATOM 1366 O O . MET A 1 186 ? -1.605 6.937 6.473 1.00 97.50 186 MET A O 1
ATOM 1370 N N . ASN A 1 187 ? -3.522 6.671 7.598 1.00 96.38 187 ASN A N 1
ATOM 1371 C CA . ASN A 1 187 ? -4.089 5.716 6.639 1.00 96.38 187 ASN A CA 1
ATOM 1372 C C . ASN A 1 187 ? -4.312 6.359 5.260 1.00 96.38 187 ASN A C 1
ATOM 1374 O O . ASN A 1 187 ? -4.018 5.747 4.231 1.00 96.38 187 ASN A O 1
ATOM 1378 N N . GLY A 1 188 ? -4.777 7.611 5.235 1.00 97.88 188 GLY A N 1
ATOM 1379 C CA . GLY A 1 188 ? -4.904 8.405 4.016 1.00 97.88 188 GLY A CA 1
ATOM 1380 C C . GLY A 1 188 ? -3.568 8.655 3.328 1.00 97.88 188 GLY A C 1
ATOM 1381 O O . GLY A 1 188 ? -3.468 8.491 2.116 1.00 97.88 188 GLY A O 1
ATOM 1382 N N . CYS A 1 189 ? -2.527 8.981 4.097 1.00 98.31 189 CYS A N 1
ATOM 1383 C CA . CYS A 1 189 ? -1.161 9.136 3.601 1.00 98.31 189 CYS A CA 1
ATOM 1384 C C . CYS A 1 189 ? -0.687 7.875 2.872 1.00 98.31 189 CYS A C 1
ATOM 1386 O O . CYS A 1 189 ? -0.287 7.941 1.712 1.00 98.31 189 CYS A O 1
ATOM 1388 N N . LEU A 1 190 ? -0.810 6.712 3.520 1.00 97.38 190 LEU A N 1
ATOM 1389 C CA . LEU A 1 190 ? -0.430 5.434 2.918 1.00 97.38 190 LEU A CA 1
ATOM 1390 C C . LEU A 1 190 ? -1.279 5.106 1.684 1.00 97.38 190 LEU A C 1
ATOM 1392 O O . LEU A 1 190 ? -0.747 4.607 0.701 1.00 97.38 190 LEU A O 1
ATOM 1396 N N . THR A 1 191 ? -2.572 5.433 1.696 1.00 97.00 191 THR A N 1
ATOM 1397 C CA . THR A 1 191 ? -3.451 5.259 0.527 1.00 97.00 191 THR A CA 1
ATOM 1398 C C . THR A 1 191 ? -2.994 6.121 -0.650 1.00 97.00 191 THR A C 1
ATOM 1400 O O . THR A 1 191 ? -2.895 5.628 -1.769 1.00 97.00 191 THR A O 1
ATOM 1403 N N . GLY A 1 192 ? -2.658 7.388 -0.400 1.00 97.44 192 GLY A N 1
ATOM 1404 C CA . GLY A 1 192 ? -2.160 8.310 -1.421 1.00 97.44 192 GLY A CA 1
ATOM 1405 C C . GLY A 1 192 ? -0.761 7.974 -1.945 1.00 97.44 192 GLY A C 1
ATOM 1406 O O . GLY A 1 192 ? -0.401 8.423 -3.025 1.00 97.44 192 GLY A O 1
ATOM 1407 N N . LEU A 1 193 ? 0.023 7.188 -1.204 1.00 97.44 193 LEU A N 1
ATOM 1408 C CA . LEU A 1 193 ? 1.296 6.637 -1.673 1.00 97.44 193 LEU A CA 1
ATOM 1409 C C . LEU A 1 193 ? 1.110 5.414 -2.594 1.00 97.44 193 LEU A C 1
ATOM 1411 O O . LEU A 1 193 ? 1.951 5.164 -3.458 1.00 97.44 193 LEU A O 1
ATOM 1415 N N . VAL A 1 194 ? 0.030 4.648 -2.396 1.00 96.50 194 VAL A N 1
ATOM 1416 C CA . VAL A 1 194 ? -0.321 3.453 -3.190 1.00 96.50 194 VAL A CA 1
ATOM 1417 C C . VAL A 1 194 ? -0.952 3.804 -4.543 1.00 96.50 194 VAL A C 1
ATOM 1419 O O . VAL A 1 194 ? -0.746 3.068 -5.515 1.00 96.50 194 VAL A O 1
ATOM 1422 N N . ALA A 1 195 ? -1.763 4.864 -4.567 1.00 86.12 195 ALA A N 1
ATOM 1423 C CA . ALA A 1 195 ? -2.516 5.334 -5.731 1.00 86.12 195 ALA A CA 1
ATOM 1424 C C . ALA A 1 195 ? -1.620 6.013 -6.777 1.00 86.12 195 ALA A C 1
ATOM 1426 O O . ALA A 1 195 ? -1.860 5.756 -7.978 1.00 86.12 195 ALA A O 1
#

Mean predicted aligned error: 3.93 Å

Sequence (195 aa):
FACALSSIVAGTVAERCKMQAYLLYSTFLCGFVYPVAAHSFWAYQGFLSPGNADPLFGVGAVDLAGSGPVHMTGGVLALVMAVILGPRMGRFYDENGAPYDEPRDIPGHSVALQFLGTFCLWFGWYGFNPGSTLTIASSNRGSVAALAAVNTSLGAAAGAVSAMFTASILEERRTGVVTYDLTNAMNGCLTGLVA

Foldseek 3Di:
DLVLLLVLLCVLCPPQDDPVVSVVVSCCSSVPVLVLFCCLQPPLCRQQHCNDPHHVVNHHDDDQFPLGSRVVSSVVVSVVCCVVRDDDPQQAADPVRHGDPHGDDDDDPDPVVLVVVLVVVLVCLLCRFLVSLVDPPDVVSVVNSVVSNVQLVVLLQCQLVVQQVVVQVVVCVVPVDGDGDNVSSSVRSVVSNSD

Organism: NCBI:txid2749911

Radius of gyration: 19.77 Å; Cα contacts (8 Å, |Δi|>4): 233; chains: 1; bounding box: 47×39×54 Å

Secondary structure (DSSP, 8-state):
-HHHHHHHHHHHHTTTS-HHHHHHHHHHIIIIIHHHHHHHHHSTT-TT-TT-SS-GGG-----SS-IIIIIIHHHHHHHHHHHHH-PPTTTSB-TTSPBPSSPPP---S-HHHHHHHHHHHHHHHHHHTGGGG---SSHHHHHHHHHHHHHHHHHHHHHHHHHHHHHHHHHHHHHS-----HHHHHHHHHHHHH-